Protein AF-A0A3D0LS75-F1 (afdb_monomer)

Structure (mmCIF, N/CA/C/O backbone):
data_AF-A0A3D0LS75-F1
#
_entry.id   AF-A0A3D0LS75-F1
#
loop_
_atom_site.group_PDB
_atom_site.id
_atom_site.type_symbol
_atom_site.label_atom_id
_atom_site.label_alt_id
_atom_site.label_comp_id
_atom_site.label_asym_id
_atom_site.label_entity_id
_atom_site.label_seq_id
_atom_site.pdbx_PDB_ins_code
_atom_site.Cartn_x
_atom_site.Cartn_y
_atom_site.Cartn_z
_atom_site.occupancy
_atom_site.B_iso_or_equiv
_atom_site.auth_seq_id
_atom_site.auth_comp_id
_atom_site.auth_asym_id
_atom_site.auth_atom_id
_atom_site.pdbx_PDB_model_num
ATOM 1 N N . MET A 1 1 ? 15.540 2.741 -37.634 1.00 63.94 1 MET A N 1
ATOM 2 C CA . MET A 1 1 ? 16.700 2.261 -38.426 1.00 63.94 1 MET A CA 1
ATOM 3 C C . MET A 1 1 ? 16.322 1.818 -39.845 1.00 63.94 1 MET A C 1
ATOM 5 O O . MET A 1 1 ? 16.823 2.388 -40.800 1.00 63.94 1 MET A O 1
ATOM 9 N N . PHE A 1 2 ? 15.417 0.847 -40.016 1.00 65.12 2 PHE A N 1
ATOM 10 C CA . PHE A 1 2 ? 15.053 0.291 -41.333 1.00 65.12 2 PHE A CA 1
ATOM 11 C C . PHE A 1 2 ? 14.491 1.309 -42.347 1.00 65.12 2 PHE A C 1
ATOM 13 O O . PHE A 1 2 ? 14.979 1.388 -43.471 1.00 65.12 2 PHE A O 1
ATOM 20 N N . GLN A 1 3 ? 13.500 2.117 -41.943 1.00 67.56 3 GLN A N 1
ATOM 21 C CA . GLN A 1 3 ? 12.864 3.117 -42.822 1.00 67.56 3 GLN A CA 1
ATOM 22 C C . GLN A 1 3 ? 13.857 4.159 -43.342 1.00 67.56 3 GLN A C 1
ATOM 24 O O . GLN A 1 3 ? 13.778 4.600 -44.483 1.00 67.56 3 GLN A O 1
ATOM 29 N N . VAL A 1 4 ? 14.827 4.484 -42.496 1.00 68.31 4 VAL A N 1
ATOM 30 C CA . VAL A 1 4 ? 15.857 5.486 -42.730 1.00 68.31 4 VAL A CA 1
ATOM 31 C C . VAL A 1 4 ? 16.881 4.973 -43.751 1.00 68.31 4 VAL A C 1
ATOM 33 O O . VAL A 1 4 ? 17.100 5.595 -44.787 1.00 68.31 4 VAL A O 1
ATOM 36 N N . MET A 1 5 ? 17.407 3.761 -43.549 1.00 72.06 5 MET A N 1
ATOM 37 C CA . MET A 1 5 ? 18.385 3.135 -44.454 1.00 72.06 5 MET A CA 1
ATOM 38 C C . MET A 1 5 ? 17.847 2.877 -45.870 1.00 72.06 5 MET A C 1
ATOM 40 O O . MET A 1 5 ? 18.611 2.905 -46.833 1.00 72.06 5 MET A O 1
ATOM 44 N N . ARG A 1 6 ? 16.531 2.664 -46.026 1.00 70.62 6 ARG A N 1
ATOM 45 C CA . ARG A 1 6 ? 15.887 2.457 -47.337 1.00 70.62 6 ARG A CA 1
ATOM 46 C C . ARG A 1 6 ? 16.051 3.656 -48.282 1.00 70.62 6 ARG A C 1
ATOM 48 O O . ARG A 1 6 ? 15.971 3.475 -49.492 1.00 70.62 6 ARG A O 1
ATOM 55 N N . THR A 1 7 ? 16.297 4.847 -47.740 1.00 76.50 7 THR A N 1
ATOM 56 C CA . THR A 1 7 ? 16.459 6.088 -48.515 1.00 76.50 7 THR A CA 1
ATOM 57 C C . THR A 1 7 ? 17.904 6.371 -48.951 1.00 76.50 7 THR A C 1
ATOM 59 O O . THR A 1 7 ? 18.148 7.386 -49.590 1.00 76.50 7 THR A O 1
ATOM 62 N N . GLY A 1 8 ? 18.858 5.469 -48.669 1.00 71.12 8 GLY A N 1
ATOM 63 C CA . GLY A 1 8 ? 20.230 5.563 -49.194 1.00 71.12 8 GLY A CA 1
ATOM 64 C C . GLY A 1 8 ? 21.167 6.474 -48.397 1.00 71.12 8 GLY A C 1
ATOM 65 O O . GLY A 1 8 ? 22.024 7.131 -48.977 1.00 71.12 8 GLY A O 1
ATOM 66 N N . TRP A 1 9 ? 21.002 6.529 -47.075 1.00 77.56 9 TRP A N 1
ATOM 67 C CA . TRP A 1 9 ? 21.759 7.434 -46.208 1.00 77.56 9 TRP A CA 1
ATOM 68 C C . TRP A 1 9 ? 23.274 7.224 -46.254 1.00 77.56 9 TRP A C 1
ATOM 70 O O . TRP A 1 9 ? 23.771 6.095 -46.292 1.00 77.56 9 TRP A O 1
ATOM 80 N N . SER A 1 10 ? 24.006 8.335 -46.173 1.00 81.06 10 SER A N 1
ATOM 81 C CA . SER A 1 10 ? 25.455 8.339 -46.005 1.00 81.06 10 SER A CA 1
ATOM 82 C C . SER A 1 10 ? 25.847 7.963 -44.574 1.00 81.06 10 SER A C 1
ATOM 84 O O . SER A 1 10 ? 25.056 8.049 -43.630 1.00 81.06 10 SER A O 1
ATOM 86 N N . ARG A 1 11 ? 27.113 7.577 -44.390 1.00 80.44 11 ARG A N 1
ATOM 87 C CA . ARG A 1 11 ? 27.674 7.240 -43.074 1.00 80.44 11 ARG A CA 1
ATOM 88 C C . ARG A 1 11 ? 27.445 8.348 -42.039 1.00 80.44 11 ARG A C 1
ATOM 90 O O . ARG A 1 11 ? 27.006 8.047 -40.933 1.00 80.44 11 ARG A O 1
ATOM 97 N N . ALA A 1 12 ? 27.684 9.603 -42.419 1.00 83.00 12 ALA A N 1
ATOM 98 C CA . ALA A 1 12 ? 27.537 10.752 -41.529 1.00 83.00 12 ALA A CA 1
ATOM 99 C C . ALA A 1 12 ? 26.089 10.933 -41.040 1.00 83.00 12 ALA A C 1
ATOM 101 O O . ALA A 1 12 ? 25.867 11.241 -39.874 1.00 83.00 12 ALA A O 1
ATOM 102 N N . GLN A 1 13 ? 25.098 10.676 -41.903 1.00 83.50 13 GLN A N 1
ATOM 103 C CA . GLN A 1 13 ? 23.681 10.767 -41.532 1.00 83.50 13 GLN A CA 1
ATOM 104 C C . GLN A 1 13 ? 23.272 9.663 -40.546 1.00 83.50 13 GLN A C 1
ATOM 106 O O . GLN A 1 13 ? 22.458 9.879 -39.652 1.00 83.50 13 GLN A O 1
ATOM 111 N N . VAL A 1 14 ? 23.839 8.463 -40.688 1.00 81.62 14 VAL A N 1
ATOM 112 C CA . VAL A 1 14 ? 23.582 7.361 -39.750 1.00 81.62 14 VAL A CA 1
ATOM 113 C C . VAL A 1 14 ? 24.217 7.650 -38.393 1.00 81.62 14 VAL A C 1
ATOM 115 O O . VAL A 1 14 ? 23.581 7.431 -37.366 1.00 81.62 14 VAL A O 1
ATOM 118 N N . GLU A 1 15 ? 25.453 8.150 -38.377 1.00 83.06 15 GLU A N 1
ATOM 119 C CA . GLU A 1 15 ? 26.157 8.501 -37.140 1.00 83.06 15 GLU A CA 1
ATOM 120 C C . GLU A 1 15 ? 25.435 9.624 -36.380 1.00 83.06 15 GLU A C 1
ATOM 122 O O . GLU A 1 15 ? 25.208 9.482 -35.177 1.00 83.06 15 GLU A O 1
ATOM 127 N N . SER A 1 16 ? 24.971 10.672 -37.072 1.00 85.38 16 SER A N 1
ATOM 128 C CA . SER A 1 16 ? 24.208 11.758 -36.441 1.00 85.38 16 SER A CA 1
ATOM 129 C C . SER A 1 16 ? 22.866 11.287 -35.876 1.00 85.38 16 SER A C 1
ATOM 131 O O . SER A 1 16 ? 22.480 11.695 -34.784 1.00 85.38 16 SER A O 1
ATOM 133 N N . PHE A 1 17 ? 22.172 10.371 -36.555 1.00 85.06 17 PHE A N 1
ATOM 134 C CA . PHE A 1 17 ? 20.925 9.792 -36.051 1.00 85.06 17 PHE A CA 1
ATOM 135 C C . PHE A 1 17 ? 21.130 8.933 -34.802 1.00 85.06 17 PHE A C 1
ATOM 137 O O . PHE A 1 17 ? 20.337 9.012 -33.867 1.00 85.06 17 PHE A O 1
ATOM 144 N N . ILE A 1 18 ? 22.201 8.134 -34.758 1.00 83.00 18 ILE A N 1
ATOM 145 C CA . ILE A 1 18 ? 22.537 7.349 -33.563 1.00 83.00 18 ILE A CA 1
ATOM 146 C C . ILE A 1 18 ? 22.852 8.283 -32.391 1.00 83.00 18 ILE A C 1
ATOM 148 O O . ILE A 1 18 ? 22.377 8.041 -31.285 1.00 83.00 18 ILE A O 1
ATOM 152 N N . GLN A 1 19 ? 23.610 9.357 -32.628 1.00 84.69 19 GLN A N 1
ATOM 153 C CA . GLN A 1 19 ? 23.899 10.361 -31.601 1.00 84.69 19 GLN A CA 1
ATOM 154 C C . GLN A 1 19 ? 22.631 11.077 -31.121 1.00 84.69 19 GLN A C 1
ATOM 156 O O . GLN A 1 19 ? 22.447 11.225 -29.918 1.00 84.69 19 GLN A O 1
ATOM 161 N N . ALA A 1 20 ? 21.731 11.452 -32.033 1.00 86.56 20 ALA A N 1
ATOM 162 C CA . ALA A 1 20 ? 20.465 12.093 -31.688 1.00 86.56 20 ALA A CA 1
ATOM 163 C C . ALA A 1 20 ? 19.560 11.184 -30.842 1.00 86.56 20 ALA A C 1
ATOM 165 O O . ALA A 1 20 ? 18.954 11.654 -29.884 1.00 86.56 20 ALA A O 1
ATOM 166 N N . ILE A 1 21 ? 19.497 9.883 -31.155 1.00 84.12 21 ILE A N 1
ATOM 167 C CA . ILE A 1 21 ? 18.763 8.916 -30.327 1.00 84.12 21 ILE A CA 1
ATOM 168 C C . ILE A 1 21 ? 19.379 8.829 -28.935 1.00 84.12 21 ILE A C 1
ATOM 170 O O . ILE A 1 21 ? 18.640 8.936 -27.965 1.00 84.12 21 ILE A O 1
ATOM 174 N N . LYS A 1 22 ? 20.706 8.668 -28.840 1.00 82.81 22 LYS A N 1
ATOM 175 C CA . LYS A 1 22 ? 21.403 8.574 -27.550 1.00 82.81 22 LYS A CA 1
ATOM 176 C C . LYS A 1 22 ? 21.128 9.798 -26.677 1.00 82.81 22 LYS A C 1
ATOM 178 O O . LYS A 1 22 ? 20.648 9.642 -25.561 1.00 82.81 22 LYS A O 1
ATOM 183 N N . ALA A 1 23 ? 21.299 10.995 -27.238 1.00 85.06 23 ALA A N 1
ATOM 184 C CA . ALA A 1 23 ? 21.027 12.250 -26.543 1.00 85.06 23 ALA A CA 1
ATOM 185 C C . ALA A 1 23 ? 19.558 12.385 -26.102 1.00 85.06 23 ALA A C 1
ATOM 187 O O . ALA A 1 23 ? 19.280 12.891 -25.019 1.00 85.06 23 ALA A O 1
ATOM 188 N N . ALA A 1 24 ? 18.604 11.915 -26.913 1.00 83.50 24 ALA A N 1
ATOM 189 C CA . ALA A 1 24 ? 17.188 11.940 -26.548 1.00 83.50 24 ALA A CA 1
ATOM 190 C C . ALA A 1 24 ? 16.851 10.969 -25.402 1.00 83.50 24 ALA A C 1
ATOM 192 O O . ALA A 1 24 ? 15.939 11.239 -24.621 1.00 83.50 24 ALA A O 1
ATOM 193 N N . THR A 1 25 ? 17.571 9.849 -25.288 1.00 79.62 25 THR A N 1
ATOM 194 C CA . THR A 1 25 ? 17.331 8.832 -24.253 1.00 79.62 25 THR A CA 1
ATOM 195 C C . THR A 1 25 ? 18.114 9.051 -22.955 1.00 79.62 25 THR A C 1
ATOM 197 O O . THR A 1 25 ? 17.686 8.536 -21.920 1.00 79.62 25 THR A O 1
ATOM 200 N N . ASP A 1 26 ? 19.161 9.884 -22.955 1.00 75.25 26 ASP A N 1
ATOM 201 C CA . ASP A 1 26 ? 20.022 10.150 -21.785 1.00 75.25 26 ASP A CA 1
ATOM 202 C C . ASP A 1 26 ? 19.245 10.575 -20.521 1.00 75.25 26 ASP A C 1
ATOM 204 O O . ASP A 1 26 ? 19.617 10.221 -19.402 1.00 75.25 26 ASP A O 1
ATOM 208 N N . HIS A 1 27 ? 18.125 11.291 -20.667 1.00 68.31 27 HIS A N 1
ATOM 209 C CA . HIS A 1 27 ? 17.306 11.749 -19.533 1.00 68.31 27 HIS A CA 1
ATOM 210 C C . HIS A 1 27 ? 16.247 10.741 -19.059 1.00 68.31 27 HIS A C 1
ATOM 212 O O . HIS A 1 27 ? 15.652 10.930 -17.998 1.00 68.31 27 HIS A O 1
ATOM 218 N N . SER A 1 28 ? 15.998 9.683 -19.833 1.00 68.62 28 SER A N 1
ATOM 219 C CA . SER A 1 28 ? 14.932 8.703 -19.575 1.00 68.62 28 SER A CA 1
ATOM 220 C C . SER A 1 28 ? 15.390 7.468 -18.791 1.00 68.62 28 SER A C 1
ATOM 222 O O . SER A 1 28 ? 14.553 6.690 -18.345 1.00 68.62 28 SER A O 1
ATOM 224 N N . GLY A 1 29 ? 16.702 7.308 -18.571 1.00 71.06 29 GLY A N 1
ATOM 225 C CA . GLY A 1 29 ? 17.273 6.112 -17.936 1.00 71.06 29 GLY A CA 1
ATOM 226 C C . GLY A 1 29 ? 17.409 4.910 -18.881 1.00 71.06 29 GLY A C 1
ATOM 227 O O . GLY A 1 29 ? 17.761 3.818 -18.427 1.00 71.06 29 GLY A O 1
ATOM 228 N N . ASP A 1 30 ? 17.163 5.128 -20.175 1.00 81.88 30 ASP A N 1
ATOM 229 C CA . ASP A 1 30 ? 17.333 4.153 -21.246 1.00 81.88 30 ASP A CA 1
ATOM 230 C C . ASP A 1 30 ? 18.668 4.404 -21.973 1.00 81.88 30 ASP A C 1
ATOM 232 O O . ASP A 1 30 ? 18.920 5.492 -22.480 1.00 81.88 30 ASP A O 1
ATOM 236 N N . ASP A 1 31 ? 19.529 3.390 -22.052 1.00 85.81 31 ASP A N 1
ATOM 237 C CA . ASP A 1 31 ? 20.773 3.403 -22.829 1.00 85.81 31 ASP A CA 1
ATOM 238 C C . ASP A 1 31 ? 20.607 2.504 -24.061 1.00 85.81 31 ASP A C 1
ATOM 240 O O . ASP A 1 31 ? 20.424 1.286 -23.949 1.00 85.81 31 ASP A O 1
ATOM 244 N N . ILE A 1 32 ? 20.648 3.115 -25.248 1.00 87.69 32 ILE A N 1
ATOM 245 C CA . ILE A 1 32 ? 20.531 2.417 -26.530 1.00 87.69 32 ILE A CA 1
ATOM 246 C C . ILE A 1 32 ? 21.908 2.309 -27.180 1.00 87.69 32 ILE A C 1
ATOM 248 O O . ILE A 1 32 ? 22.495 3.298 -27.625 1.00 87.69 32 ILE A O 1
ATOM 252 N N . ASN A 1 33 ? 22.392 1.081 -27.3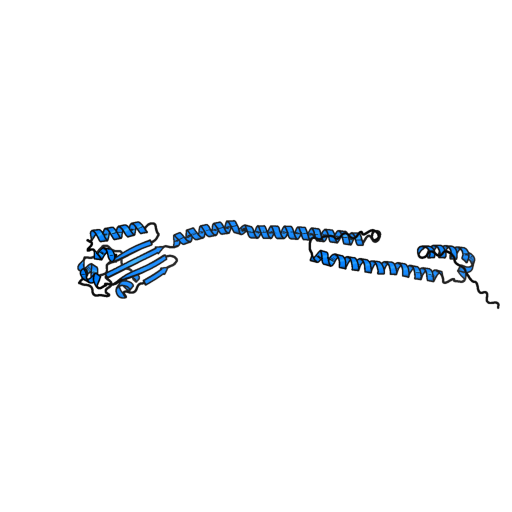48 1.00 88.56 33 ASN A N 1
ATOM 253 C CA . ASN A 1 33 ? 23.637 0.787 -28.047 1.00 88.56 33 ASN A CA 1
ATOM 254 C C . ASN A 1 33 ? 23.381 -0.064 -29.290 1.00 88.56 33 ASN A C 1
ATOM 256 O O . ASN A 1 33 ? 22.548 -0.962 -29.300 1.00 88.56 33 ASN A O 1
ATOM 260 N N . ILE A 1 34 ? 24.099 0.220 -30.374 1.00 88.69 34 ILE A N 1
ATOM 261 C CA . ILE A 1 34 ? 23.954 -0.503 -31.640 1.00 88.69 34 ILE A CA 1
ATOM 262 C C . ILE A 1 34 ? 25.311 -1.097 -32.001 1.00 88.69 34 ILE A C 1
ATOM 264 O O . ILE A 1 34 ? 26.278 -0.367 -32.205 1.00 88.69 34 ILE A O 1
ATOM 268 N N . TYR A 1 35 ? 25.363 -2.420 -32.101 1.00 90.69 35 TYR A N 1
ATOM 269 C CA . TYR A 1 35 ? 26.546 -3.180 -32.481 1.00 90.69 35 TYR A CA 1
ATOM 270 C C . TYR A 1 35 ? 26.477 -3.513 -33.968 1.00 90.69 35 TYR A C 1
ATOM 272 O O . TYR A 1 35 ? 25.484 -4.074 -34.448 1.00 90.69 35 TYR A O 1
ATOM 280 N N . ARG A 1 36 ? 27.534 -3.182 -34.712 1.00 90.19 36 ARG A N 1
ATOM 281 C CA . ARG A 1 36 ? 27.667 -3.538 -36.125 1.00 90.19 36 ARG A CA 1
ATOM 282 C C . ARG A 1 36 ? 28.139 -4.984 -36.238 1.00 90.19 36 ARG A C 1
ATOM 284 O O . ARG A 1 36 ? 29.144 -5.353 -35.641 1.00 90.19 36 ARG A O 1
ATOM 291 N N . GLY A 1 37 ? 27.433 -5.782 -37.037 1.00 90.00 37 GLY A N 1
ATOM 292 C CA . GLY A 1 37 ? 27.826 -7.158 -37.327 1.00 90.00 37 GLY A CA 1
ATOM 293 C C . GLY A 1 37 ? 29.002 -7.241 -38.300 1.00 90.00 37 GLY A C 1
ATOM 294 O O . GLY A 1 37 ? 29.225 -6.343 -39.119 1.00 90.00 37 GLY A O 1
ATOM 295 N N . GLN A 1 38 ? 29.722 -8.362 -38.258 1.00 88.69 38 GLN A N 1
ATOM 296 C CA . GLN A 1 38 ? 30.902 -8.597 -39.100 1.00 88.69 38 GLN A CA 1
ATOM 297 C C . GLN A 1 38 ? 30.592 -8.509 -40.602 1.00 88.69 38 GLN A C 1
ATOM 299 O O . GLN A 1 38 ? 31.377 -7.943 -41.356 1.00 88.69 38 GLN A O 1
ATOM 304 N N . VAL A 1 39 ? 29.411 -8.971 -41.033 1.00 89.06 39 VAL A N 1
ATOM 305 C CA . VAL A 1 39 ? 28.964 -8.888 -42.436 1.00 89.06 39 VAL A CA 1
ATOM 306 C C . VAL A 1 39 ? 28.896 -7.434 -42.916 1.00 89.06 39 VAL A C 1
ATOM 308 O O . VAL A 1 39 ? 29.282 -7.116 -44.037 1.00 89.06 39 VAL A O 1
ATOM 311 N N . VAL A 1 40 ? 28.448 -6.512 -42.062 1.00 87.94 40 VAL A N 1
ATOM 312 C CA . VAL A 1 40 ? 28.404 -5.083 -42.400 1.00 87.94 40 VAL A CA 1
ATOM 313 C C . VAL A 1 40 ? 29.803 -4.472 -42.342 1.00 87.94 40 VAL A C 1
ATOM 315 O O . VAL A 1 40 ? 30.164 -3.696 -43.229 1.00 87.94 40 VAL A O 1
ATOM 318 N N . ALA A 1 41 ? 30.605 -4.846 -41.342 1.00 88.94 41 ALA A N 1
ATOM 319 C CA . ALA A 1 41 ? 31.973 -4.356 -41.186 1.00 88.94 41 ALA A CA 1
ATOM 320 C C . ALA A 1 41 ? 32.885 -4.751 -42.361 1.00 88.94 41 ALA A C 1
ATOM 322 O O . ALA A 1 41 ? 33.680 -3.932 -42.810 1.00 88.94 41 ALA A O 1
ATOM 323 N N . ALA A 1 42 ? 32.713 -5.952 -42.921 1.00 87.88 42 ALA A N 1
ATOM 324 C CA . ALA A 1 42 ? 33.483 -6.431 -44.069 1.00 87.88 42 ALA A CA 1
ATOM 325 C C . ALA A 1 42 ? 33.295 -5.575 -45.334 1.00 87.88 42 ALA A C 1
ATOM 327 O O . ALA A 1 42 ? 34.189 -5.508 -46.170 1.00 87.88 42 ALA A O 1
ATOM 328 N N . ARG A 1 43 ? 32.141 -4.909 -45.483 1.00 86.00 43 ARG A N 1
ATOM 329 C CA . ARG A 1 43 ? 31.825 -4.088 -46.662 1.00 86.00 43 ARG A CA 1
ATOM 330 C C . ARG A 1 43 ? 31.988 -2.589 -46.435 1.00 86.00 43 ARG A C 1
ATOM 332 O O . ARG A 1 43 ? 32.368 -1.877 -47.356 1.00 86.00 43 ARG A O 1
ATOM 339 N N . PHE A 1 44 ? 31.655 -2.105 -45.241 1.00 84.69 44 PHE A N 1
ATOM 340 C CA . PHE A 1 44 ? 31.598 -0.671 -44.928 1.00 84.69 44 PHE A CA 1
ATOM 341 C C . PHE A 1 44 ? 32.622 -0.239 -43.869 1.00 84.69 44 PHE A C 1
ATOM 343 O O . PHE A 1 44 ? 32.556 0.886 -43.369 1.00 84.69 44 PHE A O 1
ATOM 350 N N . GLY A 1 45 ? 33.548 -1.130 -43.510 1.00 84.69 45 GLY A N 1
ATOM 351 C CA . GLY A 1 45 ? 34.571 -0.907 -42.495 1.00 84.69 45 GLY A CA 1
ATOM 352 C C . GLY A 1 45 ? 34.065 -1.089 -41.062 1.00 84.69 45 GLY A C 1
ATOM 353 O O . GLY A 1 45 ? 32.862 -1.034 -40.769 1.00 84.69 45 GLY A O 1
ATOM 354 N N . ALA A 1 46 ? 35.010 -1.301 -40.149 1.00 83.62 46 ALA A N 1
ATOM 355 C CA . ALA A 1 46 ? 34.744 -1.301 -38.717 1.00 83.62 46 ALA A CA 1
ATOM 356 C C . ALA A 1 46 ? 34.455 0.124 -38.216 1.00 83.62 46 ALA A C 1
ATOM 358 O O . ALA A 1 46 ? 34.949 1.109 -38.768 1.00 83.62 46 ALA A O 1
ATOM 359 N N . ILE A 1 47 ? 33.647 0.226 -37.162 1.00 81.75 47 ILE A N 1
ATOM 360 C CA . ILE A 1 47 ? 33.425 1.472 -36.423 1.00 81.75 47 ILE A CA 1
ATOM 361 C C . ILE A 1 47 ? 33.891 1.295 -34.982 1.00 81.75 47 ILE A C 1
ATOM 363 O O . ILE A 1 47 ? 33.819 0.176 -34.467 1.00 81.75 47 ILE A O 1
ATOM 367 N N . PRO A 1 48 ? 34.319 2.379 -34.314 1.00 79.44 48 PRO A N 1
ATOM 368 C CA . PRO A 1 48 ? 34.465 2.372 -32.868 1.00 79.44 48 PRO A CA 1
ATOM 369 C C . PRO A 1 48 ? 33.118 1.997 -32.239 1.00 79.44 48 PRO A C 1
ATOM 371 O O . PRO A 1 48 ? 32.136 2.730 -32.360 1.00 79.44 48 PRO A O 1
ATOM 374 N N . GLN A 1 49 ? 33.057 0.827 -31.611 1.00 82.94 49 GLN A N 1
ATOM 375 C CA . GLN A 1 49 ? 31.882 0.339 -30.896 1.00 82.94 49 GLN A CA 1
ATOM 376 C C . GLN A 1 49 ? 32.309 -0.260 -29.560 1.00 82.94 49 GLN A C 1
ATOM 378 O O . GLN A 1 49 ? 33.461 -0.661 -29.385 1.00 82.94 49 GLN A O 1
ATOM 383 N N . ARG A 1 50 ? 31.379 -0.303 -28.604 1.00 82.56 50 ARG A N 1
ATOM 384 C CA . ARG A 1 50 ? 31.622 -0.905 -27.291 1.00 82.56 50 ARG A CA 1
ATOM 385 C C . ARG A 1 50 ? 32.003 -2.378 -27.457 1.00 82.56 50 ARG A C 1
ATOM 387 O O . ARG A 1 50 ? 31.516 -3.048 -28.368 1.00 82.56 50 ARG A O 1
ATOM 394 N N . ALA A 1 51 ? 32.868 -2.877 -26.577 1.00 85.38 51 ALA A N 1
ATOM 395 C CA . ALA A 1 51 ? 33.272 -4.276 -26.599 1.00 85.38 51 ALA A CA 1
ATOM 396 C C . ALA A 1 51 ? 32.048 -5.194 -26.451 1.00 85.38 51 ALA A C 1
ATOM 398 O O . ALA A 1 51 ? 31.232 -5.019 -25.545 1.00 85.38 51 ALA A O 1
ATOM 399 N N . GLU A 1 52 ? 31.933 -6.171 -27.349 1.00 87.56 52 GLU A N 1
ATOM 400 C CA . GLU A 1 52 ? 30.846 -7.143 -27.322 1.00 87.56 52 GLU A CA 1
ATOM 401 C C . GLU A 1 52 ? 31.006 -8.074 -26.121 1.00 87.56 52 GLU A C 1
ATOM 403 O O . GLU A 1 52 ? 32.049 -8.708 -25.927 1.00 87.56 52 GLU A O 1
ATOM 408 N N . ASP A 1 53 ? 29.952 -8.205 -25.326 1.00 90.75 53 ASP A N 1
ATOM 409 C CA . ASP A 1 53 ? 29.914 -9.168 -24.237 1.00 90.75 53 ASP A CA 1
ATOM 410 C C . ASP A 1 53 ? 29.347 -10.525 -24.692 1.00 90.75 53 ASP A C 1
ATOM 412 O O . ASP A 1 53 ? 28.987 -10.745 -25.853 1.00 90.75 53 ASP A O 1
ATOM 416 N N . ALA A 1 54 ? 29.281 -11.487 -23.769 1.00 91.06 54 ALA A N 1
ATOM 417 C CA . ALA A 1 54 ? 28.796 -12.829 -24.084 1.00 91.06 54 ALA A CA 1
ATOM 418 C C . ALA A 1 54 ? 27.328 -12.850 -24.557 1.00 91.06 54 ALA A C 1
ATOM 420 O O . ALA A 1 54 ? 26.952 -13.735 -25.330 1.00 91.06 54 ALA A O 1
ATOM 421 N N . ALA A 1 55 ? 26.506 -11.895 -24.113 1.00 90.44 55 ALA A N 1
ATOM 422 C CA . ALA A 1 55 ? 25.098 -11.805 -24.478 1.00 90.44 55 ALA A CA 1
ATOM 423 C C . ALA A 1 55 ? 24.935 -11.284 -25.913 1.00 90.44 55 ALA A C 1
ATOM 425 O O . ALA A 1 55 ? 24.232 -11.907 -26.708 1.00 90.44 55 ALA A O 1
ATOM 426 N N . VAL A 1 56 ? 25.662 -10.224 -26.278 1.00 91.75 56 VAL A N 1
ATOM 427 C CA . VAL A 1 56 ? 25.698 -9.678 -27.645 1.00 91.75 56 VAL A CA 1
ATOM 428 C C . VAL A 1 56 ? 26.217 -10.726 -28.633 1.00 91.75 56 VAL A C 1
ATOM 430 O O . VAL A 1 56 ? 25.555 -11.011 -29.633 1.00 91.75 56 VAL A O 1
ATOM 433 N N . ARG A 1 57 ? 27.331 -11.403 -28.313 1.00 92.50 57 ARG A N 1
ATOM 434 C CA . ARG A 1 57 ? 27.873 -12.493 -29.149 1.00 92.50 57 ARG A CA 1
ATOM 435 C C . ARG A 1 57 ? 26.878 -13.638 -29.346 1.00 92.50 57 ARG A C 1
ATOM 437 O O . ARG A 1 57 ? 26.778 -14.204 -30.435 1.00 92.50 57 ARG A O 1
ATOM 444 N N . ARG A 1 58 ? 26.118 -13.989 -28.302 1.00 91.75 58 ARG A N 1
ATOM 445 C CA . ARG A 1 58 ? 25.075 -15.022 -28.389 1.00 91.75 58 ARG A CA 1
ATOM 446 C C . ARG A 1 58 ? 23.971 -14.608 -29.358 1.00 91.75 58 ARG A C 1
ATOM 448 O O . ARG A 1 58 ? 23.536 -15.445 -30.146 1.00 91.75 58 ARG A O 1
ATOM 455 N N . VAL A 1 59 ? 23.537 -13.351 -29.325 1.00 93.12 59 VAL A N 1
ATOM 456 C CA . VAL A 1 59 ? 22.497 -12.835 -30.228 1.00 93.12 59 VAL A CA 1
ATOM 457 C C . VAL A 1 59 ? 22.992 -12.782 -31.674 1.00 93.12 59 VAL A C 1
ATOM 459 O O . VAL A 1 59 ? 22.263 -13.211 -32.565 1.00 93.12 59 VAL A O 1
ATOM 462 N N . PHE A 1 60 ? 24.244 -12.380 -31.916 1.00 91.88 60 PHE A N 1
ATOM 463 C CA . PHE A 1 60 ? 24.848 -12.457 -33.252 1.00 91.88 60 PHE A CA 1
ATOM 464 C C . PHE A 1 60 ? 24.884 -13.883 -33.812 1.00 91.88 60 PHE A C 1
ATOM 466 O O . PHE A 1 60 ? 24.581 -14.083 -34.984 1.00 91.88 60 PHE A O 1
ATOM 473 N N . ARG A 1 61 ? 25.212 -14.879 -32.979 1.00 90.25 61 ARG A N 1
ATOM 474 C CA . ARG A 1 61 ? 25.302 -16.286 -33.403 1.00 90.25 61 ARG A CA 1
ATOM 475 C C . ARG A 1 61 ? 23.941 -16.955 -33.591 1.00 90.25 61 ARG A C 1
ATOM 477 O O . ARG A 1 61 ? 23.768 -17.743 -34.509 1.00 90.25 61 ARG A O 1
ATOM 484 N N . THR A 1 62 ? 23.004 -16.708 -32.680 1.00 90.81 62 THR A N 1
ATOM 485 C CA . THR A 1 62 ? 21.697 -17.391 -32.672 1.00 90.81 62 THR A CA 1
ATOM 486 C C . THR A 1 62 ? 20.655 -16.682 -33.529 1.00 90.81 62 THR A C 1
ATOM 488 O O . THR A 1 62 ? 19.677 -17.297 -33.943 1.00 90.81 62 THR A O 1
ATOM 491 N N . GLY A 1 63 ? 20.809 -15.372 -33.747 1.00 88.38 63 GLY A N 1
ATOM 492 C CA . GLY A 1 63 ? 19.762 -14.536 -34.325 1.00 88.38 63 GLY A CA 1
ATOM 493 C C . GLY A 1 63 ? 18.482 -14.493 -33.479 1.00 88.38 63 GLY A C 1
ATOM 494 O O . GLY A 1 63 ? 17.440 -14.078 -33.982 1.00 88.38 63 GLY A O 1
ATOM 495 N N . GLY A 1 64 ? 18.510 -14.938 -32.221 1.00 91.31 64 GLY A N 1
ATOM 496 C CA . GLY A 1 64 ? 17.377 -14.855 -31.299 1.00 91.31 64 GLY A CA 1
ATOM 497 C C . GLY A 1 64 ? 17.419 -13.561 -30.493 1.00 91.31 64 GLY A C 1
ATOM 498 O O . GLY A 1 64 ? 18.494 -13.140 -30.073 1.00 91.31 64 GLY A O 1
ATOM 499 N N . ALA A 1 65 ? 16.265 -12.930 -30.265 1.00 92.38 65 ALA A N 1
ATOM 500 C CA . ALA A 1 65 ? 16.184 -11.837 -29.300 1.00 92.38 65 ALA A CA 1
ATOM 501 C C . ALA A 1 65 ? 16.454 -12.375 -27.887 1.00 92.38 65 ALA A C 1
ATOM 503 O O . ALA A 1 65 ? 15.994 -13.462 -27.537 1.00 92.38 65 ALA A O 1
ATOM 504 N N . LEU A 1 66 ? 17.201 -11.620 -27.083 1.00 92.75 66 LEU A N 1
ATOM 505 C CA . LEU A 1 66 ? 17.535 -11.993 -25.711 1.00 92.75 66 LEU A CA 1
ATOM 506 C C . LEU A 1 66 ? 17.073 -10.894 -24.758 1.00 92.75 66 LEU A C 1
ATOM 508 O O . LEU A 1 66 ? 17.395 -9.723 -24.947 1.00 92.75 66 LEU A O 1
ATOM 512 N N . LYS A 1 67 ? 16.337 -11.286 -23.720 1.00 92.38 67 LYS A N 1
ATOM 513 C CA . LYS A 1 67 ? 15.962 -10.419 -22.604 1.00 92.38 67 LYS A CA 1
ATOM 514 C C . LYS A 1 67 ? 16.692 -10.901 -21.357 1.00 92.38 67 LYS A C 1
ATOM 516 O O . LYS A 1 67 ? 16.640 -12.086 -21.038 1.00 92.38 67 LYS A O 1
ATOM 521 N N . LEU A 1 68 ? 17.376 -9.993 -20.675 1.00 90.50 68 LEU A N 1
ATOM 522 C CA . LEU A 1 68 ? 18.037 -10.241 -19.400 1.00 90.50 68 LEU A CA 1
ATOM 523 C C . LEU A 1 68 ? 17.440 -9.293 -18.366 1.00 90.50 68 LEU A C 1
ATOM 525 O O . LEU A 1 68 ? 17.459 -8.081 -18.558 1.00 90.50 68 LEU A O 1
ATOM 529 N N . ASP A 1 69 ? 16.926 -9.855 -17.282 1.00 88.25 69 ASP A N 1
ATOM 530 C CA . ASP A 1 69 ? 16.431 -9.099 -16.135 1.00 88.25 69 ASP A CA 1
ATOM 531 C C . ASP A 1 69 ? 17.428 -9.264 -14.985 1.00 88.25 69 ASP A C 1
ATOM 533 O O . ASP A 1 69 ? 17.772 -10.391 -14.611 1.00 88.25 69 ASP A O 1
ATOM 537 N N . LYS A 1 70 ? 17.961 -8.152 -14.477 1.00 79.88 70 LYS A N 1
ATOM 538 C CA . LYS A 1 70 ? 18.866 -8.142 -13.327 1.00 79.88 70 LYS A CA 1
ATOM 539 C C . LYS A 1 70 ? 18.483 -7.022 -12.370 1.00 79.88 70 LYS A C 1
ATOM 541 O O . LYS A 1 70 ? 18.895 -5.881 -12.536 1.00 79.88 70 LYS A O 1
ATOM 546 N N . GLY A 1 71 ? 17.762 -7.377 -11.306 1.00 69.06 71 GLY A N 1
ATOM 547 C CA . GLY A 1 71 ? 17.669 -6.562 -10.088 1.00 69.06 71 GLY A CA 1
ATOM 548 C C . GLY A 1 71 ? 17.132 -5.144 -10.299 1.00 69.06 71 GLY A C 1
ATOM 549 O O . GLY A 1 71 ? 17.619 -4.208 -9.667 1.00 69.06 71 GLY A O 1
ATOM 550 N N . GLY A 1 72 ? 16.153 -4.980 -11.192 1.00 76.56 72 GLY A N 1
ATOM 551 C CA . GLY A 1 72 ? 15.570 -3.676 -11.511 1.00 76.56 72 GLY A CA 1
ATOM 552 C C . GLY A 1 72 ? 16.215 -2.964 -12.698 1.00 76.56 72 GLY A C 1
ATOM 553 O O . GLY A 1 72 ? 15.835 -1.831 -12.977 1.00 76.56 72 GLY A O 1
ATOM 554 N N . SER A 1 73 ? 17.140 -3.608 -13.417 1.00 84.00 73 SER A N 1
ATOM 555 C CA . SER A 1 73 ? 17.471 -3.218 -14.784 1.00 84.00 73 SER A CA 1
ATOM 556 C C . SER A 1 73 ? 17.080 -4.304 -15.779 1.00 84.00 73 SER A C 1
ATOM 558 O O . SER A 1 73 ? 17.259 -5.504 -15.544 1.00 84.00 73 SER A O 1
ATOM 560 N N . VAL A 1 74 ? 16.514 -3.869 -16.901 1.00 89.75 74 VAL A N 1
ATOM 561 C CA . VAL A 1 74 ? 16.068 -4.755 -17.971 1.00 89.75 74 VAL A CA 1
ATOM 562 C C . VAL A 1 74 ? 16.903 -4.466 -19.202 1.00 89.75 74 VAL A C 1
ATOM 564 O O . VAL A 1 74 ? 16.962 -3.342 -19.695 1.00 89.75 74 VAL A O 1
ATOM 567 N N . ARG A 1 75 ? 17.570 -5.499 -19.706 1.00 92.38 75 ARG A N 1
ATOM 568 C CA . ARG A 1 75 ? 18.413 -5.423 -20.893 1.00 92.38 75 ARG A CA 1
ATOM 569 C C . ARG A 1 75 ? 17.805 -6.249 -22.013 1.00 92.38 75 ARG A C 1
ATOM 571 O O . ARG A 1 75 ? 17.686 -7.470 -21.910 1.00 92.38 75 ARG A O 1
ATOM 578 N N . HIS A 1 76 ? 17.459 -5.580 -23.099 1.00 93.38 76 HIS A N 1
ATOM 579 C CA . HIS A 1 76 ? 16.908 -6.173 -24.304 1.00 93.38 76 HIS A CA 1
ATOM 580 C C . HIS A 1 76 ? 17.930 -6.126 -25.436 1.00 93.38 76 HIS A C 1
ATOM 582 O O . HIS A 1 76 ? 18.501 -5.082 -25.728 1.00 93.38 76 HIS A O 1
ATOM 588 N N . LEU A 1 77 ? 18.147 -7.262 -26.089 1.00 93.75 77 LEU A N 1
ATOM 589 C CA . LEU A 1 77 ? 19.048 -7.403 -27.225 1.00 93.75 77 LEU A CA 1
ATOM 590 C C . LEU A 1 77 ? 18.248 -7.908 -28.426 1.00 93.75 77 LEU A C 1
ATOM 592 O O . LEU A 1 77 ? 17.755 -9.039 -28.426 1.00 93.75 77 LEU A O 1
ATOM 596 N N . PHE A 1 78 ? 18.135 -7.073 -29.454 1.00 93.69 78 PHE A N 1
ATOM 597 C CA . PHE A 1 78 ? 17.377 -7.349 -30.667 1.00 93.69 78 PHE A CA 1
ATOM 598 C C . PHE A 1 78 ? 18.315 -7.555 -31.864 1.00 93.69 78 PHE A C 1
ATOM 600 O O . PHE A 1 78 ? 19.042 -6.630 -32.237 1.00 93.69 78 PHE A O 1
ATOM 607 N N . PRO A 1 79 ? 18.305 -8.736 -32.506 1.00 93.62 79 PRO A N 1
ATOM 608 C CA . PRO A 1 79 ? 19.073 -8.970 -33.720 1.00 93.62 79 PRO A CA 1
ATOM 609 C C . PRO A 1 79 ? 18.414 -8.287 -34.922 1.00 93.62 79 PRO A C 1
ATOM 611 O O . PRO A 1 79 ? 17.223 -8.456 -35.188 1.00 93.62 79 PRO A O 1
ATOM 614 N N . LEU A 1 80 ? 19.213 -7.573 -35.709 1.00 90.69 80 LEU A N 1
ATOM 615 C CA . LEU A 1 80 ? 18.814 -7.016 -36.997 1.00 90.69 80 LEU A CA 1
ATOM 616 C C . LEU A 1 80 ? 19.079 -8.043 -38.095 1.00 90.69 80 LEU A C 1
ATOM 618 O O . LEU A 1 80 ? 20.161 -8.078 -38.681 1.00 90.69 80 LEU A O 1
ATOM 622 N N . LYS A 1 81 ? 18.085 -8.891 -38.363 1.00 92.06 81 LYS A N 1
ATOM 623 C CA . LYS A 1 81 ? 18.151 -9.881 -39.444 1.00 92.06 81 LYS A CA 1
ATOM 624 C C . LYS A 1 81 ? 18.005 -9.218 -40.811 1.00 92.06 81 LYS A C 1
ATOM 626 O O . LYS A 1 81 ? 17.123 -8.383 -41.015 1.00 92.06 81 LYS A O 1
ATOM 631 N N . ALA A 1 82 ? 18.837 -9.633 -41.757 1.00 90.81 82 ALA A N 1
ATOM 632 C CA . ALA A 1 82 ? 18.786 -9.203 -43.140 1.00 90.81 82 ALA A CA 1
ATOM 633 C C . ALA A 1 82 ? 17.477 -9.666 -43.789 1.00 90.81 82 ALA A C 1
ATOM 635 O O . ALA A 1 82 ? 17.214 -10.862 -43.920 1.00 90.81 82 ALA A O 1
ATOM 636 N N . GLN A 1 83 ? 16.667 -8.704 -44.217 1.00 88.88 83 GLN A N 1
ATOM 637 C CA . GLN A 1 83 ? 15.497 -8.936 -45.062 1.00 88.88 83 GLN A CA 1
ATOM 638 C C . GLN A 1 83 ? 15.873 -8.745 -46.535 1.00 88.88 83 GLN A C 1
ATOM 640 O O . GLN A 1 83 ? 16.918 -8.172 -46.845 1.00 88.88 83 GLN A O 1
ATOM 645 N N . THR A 1 84 ? 15.003 -9.158 -47.458 1.00 88.12 84 THR A N 1
ATOM 646 C CA . THR A 1 84 ? 15.224 -9.026 -48.913 1.00 88.12 84 THR A CA 1
ATOM 647 C C . THR A 1 84 ? 15.589 -7.600 -49.333 1.00 88.12 84 THR A C 1
ATOM 649 O O . THR A 1 84 ? 16.479 -7.397 -50.155 1.00 88.12 84 THR A O 1
ATOM 652 N N . VAL A 1 85 ? 14.977 -6.588 -48.714 1.00 85.44 85 VAL A N 1
ATOM 653 C CA . VAL A 1 85 ? 15.283 -5.178 -48.999 1.00 85.44 85 VAL A CA 1
ATOM 654 C C . VAL A 1 85 ? 16.670 -4.743 -48.518 1.00 85.44 85 VAL A C 1
ATOM 656 O O . VAL A 1 85 ? 17.269 -3.859 -49.126 1.00 85.44 85 VAL A O 1
ATOM 659 N N . CYS A 1 86 ? 17.215 -5.370 -47.468 1.00 87.50 86 CYS A N 1
ATOM 660 C CA . CYS A 1 86 ? 18.550 -5.071 -46.946 1.00 87.50 86 CYS A CA 1
ATOM 661 C C . CYS A 1 86 ? 19.639 -5.481 -47.948 1.00 87.50 86 CYS A C 1
ATOM 663 O O . CYS A 1 86 ? 20.683 -4.833 -48.032 1.00 87.50 86 CYS A O 1
ATOM 665 N N . LEU A 1 87 ? 19.365 -6.513 -48.753 1.00 89.25 87 LEU A N 1
ATOM 666 C CA . LEU A 1 87 ? 20.293 -7.066 -49.743 1.00 89.25 87 LEU A CA 1
ATOM 667 C C . LEU A 1 87 ? 20.574 -6.104 -50.907 1.00 89.25 87 LEU A C 1
ATOM 669 O O . LEU A 1 87 ? 21.576 -6.264 -51.600 1.00 89.25 87 LEU A O 1
ATOM 673 N N . ARG A 1 88 ? 19.745 -5.063 -51.098 1.00 87.38 88 ARG A N 1
ATOM 674 C CA . ARG A 1 88 ? 19.973 -4.019 -52.115 1.00 87.38 88 ARG A CA 1
ATOM 675 C C . ARG A 1 88 ? 21.311 -3.302 -51.904 1.00 87.38 88 ARG A C 1
ATOM 677 O O . ARG A 1 88 ? 22.056 -3.097 -52.865 1.00 87.38 88 ARG A O 1
ATOM 684 N N . CYS A 1 89 ? 21.633 -2.989 -50.647 1.00 85.19 89 CYS A N 1
ATOM 685 C CA . CYS A 1 89 ? 22.873 -2.310 -50.259 1.00 85.19 89 CYS A CA 1
ATOM 686 C C . CYS A 1 89 ? 23.890 -3.273 -49.620 1.00 85.19 89 CYS A C 1
ATOM 688 O O . CYS A 1 89 ? 25.090 -3.147 -49.858 1.00 85.19 89 CYS A O 1
ATOM 690 N N . HIS A 1 90 ? 23.428 -4.283 -48.877 1.00 88.19 90 HIS A N 1
ATOM 691 C CA . HIS A 1 90 ? 24.263 -5.312 -48.246 1.00 88.19 90 HIS A CA 1
ATOM 692 C C . HIS A 1 90 ? 24.335 -6.581 -49.106 1.00 88.19 90 HIS A C 1
ATOM 694 O O . HIS A 1 90 ? 23.928 -7.655 -48.678 1.00 88.19 90 HIS A O 1
ATOM 700 N N . ARG A 1 91 ? 24.863 -6.477 -50.334 1.00 88.25 91 ARG A N 1
ATOM 701 C CA . ARG A 1 91 ? 24.926 -7.622 -51.276 1.00 88.25 91 ARG A CA 1
ATOM 702 C C . ARG A 1 91 ? 25.829 -8.776 -50.817 1.00 88.25 91 ARG A C 1
ATOM 704 O O . ARG A 1 91 ? 25.799 -9.838 -51.417 1.00 88.25 91 ARG A O 1
ATOM 711 N N . ASN A 1 92 ? 26.663 -8.552 -49.803 1.00 91.38 92 ASN A N 1
ATOM 712 C CA . ASN A 1 92 ? 27.525 -9.572 -49.202 1.00 91.38 92 ASN A CA 1
ATOM 713 C C . ASN A 1 92 ? 26.848 -10.308 -48.029 1.00 91.38 92 ASN A C 1
ATOM 715 O O . ASN A 1 92 ? 27.490 -11.137 -47.394 1.00 91.38 92 ASN A O 1
ATOM 719 N N . ALA A 1 93 ? 25.586 -9.985 -47.734 1.00 91.25 93 ALA A N 1
ATOM 720 C CA . ALA A 1 93 ? 24.750 -10.685 -46.770 1.00 91.25 93 ALA A CA 1
ATOM 721 C C . ALA A 1 93 ? 23.750 -11.601 -47.488 1.00 91.25 93 ALA A C 1
ATOM 723 O O . ALA A 1 93 ? 23.417 -11.392 -48.656 1.00 91.25 93 ALA A O 1
ATOM 724 N N . ARG A 1 94 ? 23.224 -12.587 -46.768 1.00 91.88 94 ARG A N 1
ATOM 725 C CA . ARG A 1 94 ? 22.100 -13.438 -47.170 1.00 91.88 94 ARG A CA 1
ATOM 726 C C . ARG A 1 94 ? 20.877 -13.121 -46.319 1.00 91.88 94 ARG A C 1
ATOM 728 O O . ARG A 1 94 ? 20.989 -12.580 -45.221 1.00 91.88 94 ARG A O 1
ATOM 735 N N . ALA A 1 95 ? 19.690 -13.445 -46.830 1.00 90.31 95 ALA A N 1
ATOM 736 C CA . ALA A 1 95 ? 18.469 -13.316 -46.043 1.00 90.31 95 ALA A CA 1
ATOM 737 C C . ALA A 1 95 ? 18.587 -14.162 -44.762 1.00 90.31 95 ALA A C 1
ATOM 739 O O . ALA A 1 95 ? 18.920 -15.342 -44.830 1.00 90.31 95 ALA A O 1
ATOM 740 N N . GLY A 1 96 ? 18.329 -13.547 -43.607 1.00 88.31 96 GLY A N 1
ATOM 741 C CA . GLY A 1 96 ? 18.495 -14.171 -42.291 1.00 88.31 96 GLY A CA 1
ATOM 742 C C . GLY A 1 96 ? 19.803 -13.842 -41.562 1.00 88.31 96 GLY A C 1
ATOM 743 O O . GLY A 1 96 ? 19.836 -13.995 -40.341 1.00 88.31 96 GLY A O 1
ATOM 744 N N . ASP A 1 97 ? 20.828 -13.317 -42.245 1.00 92.00 97 ASP A N 1
ATOM 745 C CA . ASP A 1 97 ? 22.089 -12.920 -41.602 1.00 92.00 97 ASP A CA 1
ATOM 746 C C . ASP A 1 97 ? 21.870 -11.800 -40.577 1.00 92.00 97 ASP A C 1
ATOM 748 O O . ASP A 1 97 ? 21.104 -10.863 -40.812 1.00 92.00 97 ASP A O 1
ATOM 752 N N . VAL A 1 98 ? 22.571 -11.847 -39.443 1.00 93.12 98 VAL A N 1
ATOM 753 C CA . VAL A 1 98 ? 22.489 -10.793 -38.422 1.00 93.12 98 VAL A CA 1
ATOM 754 C C . VAL A 1 98 ? 23.434 -9.647 -38.793 1.00 93.12 98 VAL A C 1
ATOM 756 O O . VAL A 1 98 ? 24.647 -9.723 -38.607 1.00 93.12 98 VAL A O 1
ATOM 759 N N . LEU A 1 99 ? 22.869 -8.560 -39.318 1.00 90.75 99 LEU A N 1
ATOM 760 C CA . LEU A 1 99 ? 23.607 -7.369 -39.758 1.00 90.75 99 LEU A CA 1
ATOM 761 C C . LEU A 1 99 ? 24.070 -6.490 -38.587 1.00 90.75 99 LEU A C 1
ATOM 763 O O . LEU A 1 99 ? 25.024 -5.721 -38.712 1.00 90.75 99 LEU A O 1
ATOM 767 N N . GLY A 1 100 ? 23.401 -6.598 -37.444 1.00 90.88 100 GLY A N 1
ATOM 768 C CA . GLY A 1 100 ? 23.704 -5.841 -36.236 1.00 90.88 100 GLY A CA 1
ATOM 769 C C . GLY A 1 100 ? 22.855 -6.298 -35.057 1.00 90.88 100 GLY A C 1
ATOM 770 O O . GLY A 1 100 ? 21.914 -7.073 -35.229 1.00 90.88 100 GLY A O 1
ATOM 771 N N . VAL A 1 101 ? 23.168 -5.801 -33.867 1.00 92.88 101 VAL A N 1
ATOM 772 C CA . VAL A 1 101 ? 22.380 -6.029 -32.648 1.00 92.88 101 VAL A CA 1
ATOM 773 C C . VAL A 1 101 ? 22.075 -4.684 -32.010 1.00 92.88 101 VAL A C 1
ATOM 775 O O . VAL A 1 101 ? 22.976 -3.871 -31.830 1.00 92.88 101 VAL A O 1
ATOM 778 N N . ILE A 1 102 ? 20.807 -4.445 -31.686 1.00 91.06 102 ILE A N 1
ATOM 779 C CA . ILE A 1 102 ? 20.379 -3.283 -30.907 1.00 91.06 102 ILE A CA 1
ATOM 780 C C . ILE A 1 102 ? 20.228 -3.731 -29.460 1.00 91.06 102 ILE A C 1
ATOM 782 O O . ILE A 1 102 ? 19.439 -4.621 -29.156 1.00 91.06 102 ILE A O 1
ATOM 786 N N . GLU A 1 103 ? 20.994 -3.115 -28.582 1.00 91.69 103 GLU A N 1
ATOM 787 C CA . GLU A 1 103 ? 20.890 -3.220 -27.141 1.00 91.69 103 GLU A CA 1
ATOM 788 C C . GLU A 1 103 ? 20.083 -2.039 -26.611 1.00 91.69 103 GLU A C 1
ATOM 790 O O . GLU A 1 103 ? 20.371 -0.892 -26.939 1.00 91.69 103 GLU A O 1
ATOM 795 N N . VAL A 1 104 ? 19.090 -2.332 -25.782 1.00 90.75 104 VAL A N 1
ATOM 796 C CA . VAL A 1 104 ? 18.329 -1.348 -25.014 1.00 90.75 104 VAL A CA 1
ATOM 797 C C . VAL A 1 104 ? 18.447 -1.754 -23.553 1.00 90.75 104 VAL A C 1
ATOM 799 O O . VAL A 1 104 ? 18.009 -2.843 -23.175 1.00 90.75 104 VAL A O 1
ATOM 802 N N . HIS A 1 105 ? 19.081 -0.919 -22.742 1.00 89.12 105 HIS A N 1
ATOM 803 C CA . HIS A 1 105 ? 19.228 -1.129 -21.309 1.00 89.12 105 HIS A CA 1
ATOM 804 C C . HIS A 1 105 ? 18.411 -0.083 -20.563 1.00 89.12 105 HIS A C 1
ATOM 806 O O . HIS A 1 105 ? 18.672 1.102 -20.706 1.00 89.12 105 HIS A O 1
ATOM 812 N N . GLN A 1 106 ? 17.444 -0.526 -19.770 1.00 87.69 106 GLN A N 1
ATOM 813 C CA . GLN A 1 106 ? 16.555 0.345 -19.007 1.00 87.69 106 GLN A CA 1
ATOM 814 C C . GLN A 1 106 ? 16.844 0.161 -17.520 1.00 87.69 106 GLN A C 1
ATOM 816 O O . GLN A 1 106 ? 16.751 -0.961 -17.009 1.00 87.69 106 GLN A O 1
ATOM 821 N N . ASP A 1 107 ? 17.201 1.239 -16.821 1.00 82.75 107 ASP A N 1
ATOM 822 C CA . ASP A 1 107 ? 17.403 1.216 -15.371 1.00 82.75 107 ASP A CA 1
ATOM 823 C C . ASP A 1 107 ? 16.165 1.748 -14.636 1.00 82.75 107 ASP A C 1
ATOM 825 O O . ASP A 1 107 ? 15.924 2.952 -14.554 1.00 82.75 107 ASP A O 1
ATOM 829 N N . LEU A 1 108 ? 15.372 0.839 -14.063 1.00 79.81 108 LEU A N 1
ATOM 830 C CA . LEU A 1 108 ? 14.130 1.169 -13.357 1.00 79.81 108 LEU A CA 1
ATOM 831 C C . LEU A 1 108 ? 14.367 1.479 -11.870 1.00 79.81 108 LEU A C 1
ATOM 833 O O . LEU A 1 108 ? 13.449 1.918 -11.171 1.00 79.81 108 LEU A O 1
ATOM 837 N N . ARG A 1 109 ? 15.584 1.265 -11.351 1.00 77.38 109 ARG A N 1
ATOM 838 C CA . ARG A 1 109 ? 15.927 1.484 -9.935 1.00 77.38 109 ARG A CA 1
ATOM 839 C C . ARG A 1 109 ? 15.635 2.907 -9.438 1.00 77.38 109 ARG A C 1
ATOM 841 O O . ARG A 1 109 ? 14.996 3.009 -8.388 1.00 77.38 109 ARG A O 1
ATOM 848 N N . PRO A 1 110 ? 16.024 3.997 -10.132 1.00 74.00 110 PRO A N 1
ATOM 849 C CA . PRO A 1 110 ? 15.737 5.352 -9.654 1.00 74.00 110 PRO A CA 1
ATOM 850 C C . PRO A 1 110 ? 14.233 5.652 -9.602 1.00 74.00 110 PRO A C 1
ATOM 852 O O . PRO A 1 110 ? 13.763 6.300 -8.665 1.00 74.00 110 PRO A O 1
ATOM 855 N N . PHE A 1 111 ? 13.458 5.130 -10.557 1.00 70.94 111 PHE A N 1
ATOM 856 C CA . PHE A 1 111 ? 12.002 5.274 -10.573 1.00 70.94 111 PHE A CA 1
ATOM 857 C C . PHE A 1 111 ? 11.344 4.523 -9.406 1.00 70.94 111 PHE A C 1
ATOM 859 O O . PHE A 1 111 ? 10.490 5.065 -8.696 1.00 70.94 111 PHE A O 1
ATOM 866 N N . LEU A 1 112 ? 11.799 3.294 -9.149 1.00 72.81 112 LEU A N 1
ATOM 867 C CA . LEU A 1 112 ? 11.335 2.473 -8.032 1.00 72.81 112 LEU A CA 1
ATOM 868 C C . LEU A 1 112 ? 11.690 3.090 -6.673 1.00 72.81 112 LEU A C 1
ATOM 870 O O . LEU A 1 112 ? 10.862 3.071 -5.765 1.00 72.81 112 LEU A O 1
ATOM 874 N N . GLN A 1 113 ? 12.890 3.654 -6.515 1.00 75.06 113 GLN A N 1
ATOM 875 C CA . GLN A 1 113 ? 13.314 4.287 -5.262 1.00 75.06 113 GLN A CA 1
ATOM 876 C C . GLN A 1 113 ? 12.523 5.562 -4.955 1.00 75.06 113 GLN A C 1
ATOM 878 O O . GLN A 1 113 ? 12.043 5.714 -3.831 1.00 75.06 113 GLN A O 1
ATOM 883 N N . ARG A 1 114 ? 12.316 6.438 -5.948 1.00 71.00 114 ARG A N 1
ATOM 884 C CA . ARG A 1 114 ? 11.475 7.637 -5.775 1.00 71.00 114 ARG A CA 1
ATOM 885 C C . ARG A 1 114 ? 10.038 7.270 -5.422 1.00 71.00 114 ARG A C 1
ATOM 887 O O . ARG A 1 114 ? 9.470 7.848 -4.500 1.00 71.00 114 ARG A O 1
ATOM 894 N N . SER A 1 115 ? 9.481 6.265 -6.097 1.00 73.31 115 SER A N 1
ATOM 895 C CA . SER A 1 115 ? 8.126 5.784 -5.811 1.00 73.31 115 SER A CA 1
ATOM 896 C C . SER A 1 115 ? 8.018 5.256 -4.379 1.00 73.31 115 SER A C 1
ATOM 898 O O . SER A 1 115 ? 7.131 5.669 -3.636 1.00 73.31 115 SER A O 1
ATOM 900 N N . LYS A 1 116 ? 8.961 4.409 -3.943 1.00 80.50 116 LYS A N 1
ATOM 901 C CA . LYS A 1 116 ? 8.979 3.862 -2.576 1.00 80.50 116 LYS A CA 1
ATOM 902 C C . LYS A 1 116 ? 9.019 4.949 -1.501 1.00 80.50 116 LYS A C 1
ATOM 904 O O . LYS A 1 116 ? 8.316 4.816 -0.506 1.00 80.50 116 LYS A O 1
ATOM 909 N N . ALA A 1 117 ? 9.800 6.013 -1.697 1.00 80.75 117 ALA A N 1
ATOM 910 C CA . ALA A 1 117 ? 9.902 7.103 -0.726 1.00 80.75 117 ALA A CA 1
ATOM 911 C C . ALA A 1 117 ? 8.569 7.848 -0.545 1.00 80.75 117 ALA A C 1
ATOM 913 O O . ALA A 1 117 ? 8.133 8.055 0.587 1.00 80.75 117 ALA A O 1
ATOM 914 N N . HIS A 1 118 ? 7.886 8.184 -1.644 1.00 82.69 118 HIS A N 1
ATOM 915 C CA . HIS A 1 118 ? 6.568 8.821 -1.577 1.00 82.69 118 HIS A CA 1
ATOM 916 C C . HIS A 1 118 ? 5.517 7.910 -0.938 1.00 82.69 118 HIS A C 1
ATOM 918 O O . HIS A 1 118 ? 4.785 8.358 -0.059 1.00 82.69 118 HIS A O 1
ATOM 924 N N . PHE A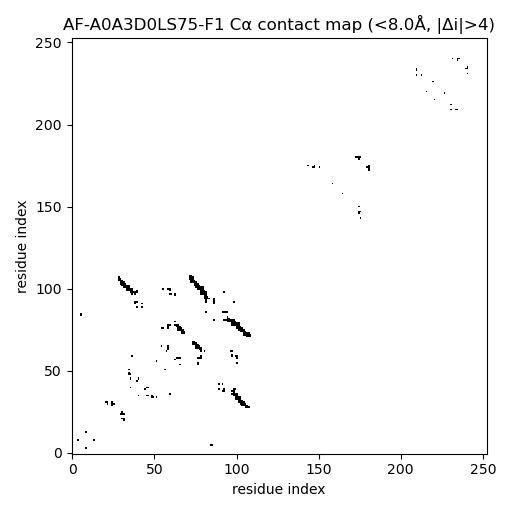 1 11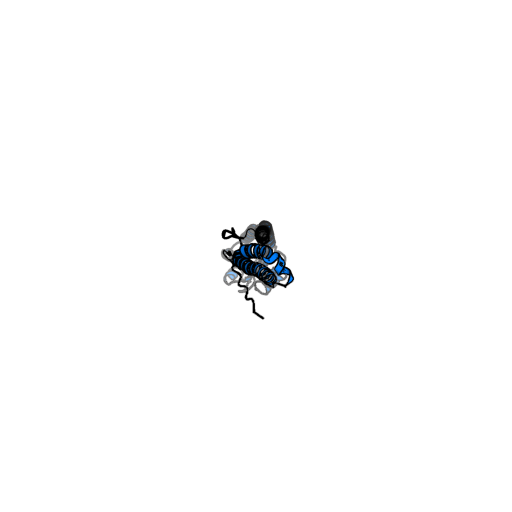9 ? 5.486 6.625 -1.309 1.00 84.81 119 PHE A N 1
ATOM 925 C CA . PHE A 1 119 ? 4.570 5.657 -0.698 1.00 84.81 119 PHE A CA 1
ATOM 926 C C . PHE A 1 119 ? 4.797 5.508 0.808 1.00 84.81 119 PHE A C 1
ATOM 928 O O . PHE A 1 119 ? 3.833 5.517 1.570 1.00 84.81 119 PHE A O 1
ATOM 935 N N . LEU A 1 120 ? 6.054 5.404 1.251 1.00 88.19 120 LEU A N 1
ATOM 936 C CA . LEU A 1 120 ? 6.382 5.303 2.673 1.00 88.19 120 LEU A CA 1
ATOM 937 C C . LEU A 1 120 ? 5.983 6.564 3.442 1.00 88.19 120 LEU A C 1
ATOM 939 O O . LEU A 1 120 ? 5.437 6.447 4.533 1.00 88.19 120 LEU A O 1
ATOM 943 N N . PHE A 1 121 ? 6.198 7.752 2.872 1.00 89.19 121 PHE A N 1
ATOM 944 C CA . PHE A 1 121 ? 5.790 9.009 3.498 1.00 89.19 121 PHE A CA 1
ATOM 945 C C . PHE A 1 121 ? 4.264 9.117 3.634 1.00 89.19 121 PHE A C 1
ATOM 947 O O . PHE A 1 121 ? 3.763 9.423 4.715 1.00 89.19 121 PHE A O 1
ATOM 954 N N . SER A 1 122 ? 3.511 8.804 2.573 1.00 87.75 122 SER A N 1
ATOM 955 C CA . SER A 1 122 ? 2.043 8.783 2.626 1.00 87.75 122 SER A CA 1
ATOM 956 C C . SER A 1 122 ? 1.517 7.743 3.617 1.00 87.75 122 SER A C 1
ATOM 958 O O . SER A 1 122 ? 0.571 8.022 4.352 1.00 87.75 122 SER A O 1
ATOM 960 N N . LEU A 1 123 ? 2.144 6.564 3.684 1.00 91.06 123 LEU A N 1
ATOM 961 C CA . LEU A 1 123 ? 1.782 5.533 4.654 1.00 91.06 123 LEU A CA 1
ATOM 962 C C . LEU A 1 123 ? 2.059 5.995 6.088 1.00 91.06 123 LEU A C 1
ATOM 964 O O . LEU A 1 123 ? 1.204 5.810 6.944 1.00 91.06 123 LEU A O 1
ATOM 968 N N . LEU A 1 124 ? 3.204 6.631 6.345 1.00 93.44 124 LEU A N 1
ATOM 969 C CA . LEU A 1 124 ? 3.559 7.168 7.662 1.00 93.44 124 LEU A CA 1
ATOM 970 C C . LEU A 1 124 ? 2.553 8.231 8.134 1.00 93.44 124 LEU A C 1
ATOM 972 O O . LEU A 1 124 ? 2.215 8.271 9.314 1.00 93.44 124 LEU A O 1
ATOM 976 N N . LEU A 1 125 ? 2.044 9.057 7.213 1.00 93.12 125 LEU A N 1
ATOM 977 C CA . LEU A 1 125 ? 1.036 10.080 7.504 1.00 93.12 125 LEU A CA 1
ATOM 978 C C . LEU A 1 125 ? -0.318 9.470 7.912 1.00 93.12 125 LEU A C 1
ATOM 980 O O . LEU A 1 125 ? -0.991 9.998 8.793 1.00 93.12 125 LEU A O 1
ATOM 984 N N . ILE A 1 126 ? -0.719 8.364 7.277 1.00 93.81 126 ILE A N 1
ATOM 985 C CA . ILE A 1 126 ? -2.023 7.712 7.502 1.00 93.81 126 ILE A CA 1
ATOM 986 C C . ILE A 1 126 ? -1.952 6.667 8.628 1.00 93.81 126 ILE A C 1
ATOM 988 O O . ILE A 1 126 ? -2.951 6.414 9.299 1.00 93.81 126 ILE A O 1
ATOM 992 N N . ALA A 1 127 ? -0.774 6.097 8.889 1.00 94.75 127 ALA A N 1
ATOM 993 C CA . ALA A 1 127 ? -0.539 5.078 9.909 1.00 94.75 127 ALA A CA 1
ATOM 994 C C . ALA A 1 127 ? -1.092 5.401 11.312 1.00 94.75 127 ALA A C 1
ATOM 996 O O . ALA A 1 127 ? -1.648 4.483 11.912 1.00 94.75 127 ALA A O 1
ATOM 997 N N . PRO A 1 128 ? -1.002 6.630 11.868 1.00 95.25 128 PRO A N 1
ATOM 998 C CA . PRO A 1 128 ? -1.518 6.908 13.212 1.00 95.25 128 PRO A CA 1
ATOM 999 C C . PRO A 1 128 ? -3.050 6.990 13.286 1.00 95.25 128 PRO A C 1
ATOM 1001 O O . PRO A 1 128 ? -3.615 6.871 14.373 1.00 95.25 128 PRO A O 1
ATOM 1004 N N . LEU A 1 129 ? -3.740 7.174 12.157 1.00 96.00 129 LEU A N 1
ATOM 1005 C CA . LEU A 1 129 ? -5.192 7.341 12.110 1.00 96.00 129 LEU A CA 1
ATOM 1006 C C . LEU A 1 129 ? -5.970 6.148 12.706 1.00 96.00 129 LEU A C 1
ATOM 1008 O O . LEU A 1 129 ? -6.805 6.383 13.580 1.00 96.00 129 LEU A O 1
ATOM 1012 N N . PRO A 1 130 ? -5.716 4.878 12.323 1.00 95.12 130 PRO A N 1
ATOM 1013 C CA . PRO A 1 130 ? -6.402 3.738 12.932 1.00 95.12 130 PRO A CA 1
ATOM 1014 C C . PRO A 1 130 ? -6.134 3.613 14.436 1.00 95.12 130 PRO A C 1
ATOM 1016 O O . PRO A 1 130 ? -7.044 3.255 15.181 1.00 95.12 130 PRO A O 1
ATOM 1019 N N . PHE A 1 131 ? -4.931 3.956 14.908 1.00 95.50 131 PHE A N 1
ATOM 1020 C CA . PHE A 1 131 ? -4.617 3.940 16.341 1.00 95.50 131 PHE A CA 1
ATOM 1021 C C . PHE A 1 131 ? -5.397 5.011 17.108 1.00 95.50 131 PHE A C 1
ATOM 1023 O O . PHE A 1 131 ? -5.941 4.722 18.171 1.00 95.50 131 PHE A O 1
ATOM 1030 N N . LEU A 1 132 ? -5.513 6.222 16.553 1.00 96.06 132 LEU A N 1
ATOM 1031 C CA . LEU A 1 132 ? -6.339 7.291 17.121 1.00 96.06 132 LEU A CA 1
ATOM 1032 C C . LEU A 1 132 ? -7.815 6.891 17.196 1.00 96.06 132 LEU A C 1
ATOM 1034 O O . LEU A 1 132 ? -8.454 7.102 18.225 1.00 96.06 132 LEU A O 1
ATOM 1038 N N . ILE A 1 133 ? -8.347 6.277 16.135 1.00 96.31 133 ILE A N 1
ATOM 1039 C CA . ILE A 1 133 ? -9.733 5.793 16.104 1.00 96.31 133 ILE A CA 1
ATOM 1040 C C . ILE A 1 133 ? -9.945 4.702 17.157 1.00 96.31 133 ILE A C 1
ATOM 1042 O O . ILE A 1 133 ? -10.922 4.760 17.902 1.00 96.31 133 ILE A O 1
ATOM 1046 N N . ALA A 1 134 ? -9.028 3.737 17.263 1.00 96.44 134 ALA A N 1
ATOM 1047 C CA . ALA A 1 134 ? -9.111 2.669 18.255 1.00 96.44 134 ALA A CA 1
ATOM 1048 C C . ALA A 1 134 ? -9.047 3.209 19.696 1.00 96.44 134 ALA A C 1
ATOM 1050 O O . ALA A 1 134 ? -9.835 2.793 20.551 1.00 96.44 134 ALA A O 1
ATOM 1051 N N . LEU A 1 135 ? -8.156 4.172 19.961 1.00 96.25 135 LEU A N 1
ATOM 1052 C CA . LEU A 1 135 ? -8.051 4.847 21.255 1.00 96.25 135 LEU A CA 1
ATOM 1053 C C . LEU A 1 135 ? -9.362 5.564 21.604 1.00 96.25 135 LEU A C 1
ATOM 1055 O O . LEU A 1 135 ? -9.905 5.375 22.691 1.00 96.25 135 LEU A O 1
ATOM 1059 N N . LEU A 1 136 ? -9.899 6.347 20.666 1.00 95.50 136 LEU A N 1
ATOM 1060 C CA . LEU A 1 136 ? -11.125 7.114 20.864 1.00 95.50 136 LEU A CA 1
ATOM 1061 C C . LEU A 1 136 ? -12.337 6.199 21.073 1.00 95.50 136 LEU A C 1
ATOM 1063 O O . LEU A 1 136 ? -13.128 6.435 21.985 1.00 95.50 136 LEU A O 1
ATOM 1067 N N . ALA A 1 137 ? -12.443 5.117 20.298 1.00 95.38 137 ALA A N 1
ATOM 1068 C CA . ALA A 1 137 ? -13.469 4.096 20.484 1.00 95.38 137 ALA A CA 1
ATOM 1069 C C . ALA A 1 137 ? -13.388 3.471 21.885 1.00 95.38 137 ALA A C 1
ATOM 1071 O O . ALA A 1 137 ? -14.395 3.407 22.586 1.00 95.38 137 ALA A O 1
ATOM 1072 N N . THR A 1 138 ? -12.186 3.092 22.330 1.00 95.06 138 THR A N 1
ATOM 1073 C CA . THR A 1 138 ? -11.972 2.512 23.666 1.00 95.06 138 THR A CA 1
ATOM 1074 C C . THR A 1 138 ? -12.371 3.489 24.772 1.00 95.06 138 THR A C 1
ATOM 1076 O O . THR A 1 138 ? -13.087 3.115 25.697 1.00 95.06 138 THR A O 1
ATOM 1079 N N . MET A 1 139 ? -11.976 4.763 24.667 1.00 92.50 139 MET A N 1
ATOM 1080 C CA . MET A 1 139 ? -12.336 5.783 25.660 1.00 92.50 139 MET A CA 1
ATOM 1081 C C . MET A 1 139 ? -13.846 6.040 25.717 1.00 92.50 139 MET A C 1
ATOM 1083 O O . MET A 1 139 ? -14.398 6.192 26.808 1.00 92.50 139 MET A O 1
ATOM 1087 N N . LEU A 1 140 ? -14.526 6.088 24.567 1.00 89.25 140 LEU A N 1
ATOM 1088 C CA . LEU A 1 140 ? -15.979 6.269 24.511 1.00 89.25 140 LEU A CA 1
ATOM 1089 C C . LEU A 1 140 ? -16.722 5.078 25.119 1.00 89.25 140 LEU A C 1
ATOM 1091 O O . LEU A 1 140 ? -17.659 5.276 25.893 1.00 89.25 140 LEU A O 1
ATOM 1095 N N . VAL A 1 141 ? -16.295 3.855 24.797 1.00 89.50 141 VAL A N 1
ATOM 1096 C CA . VAL A 1 141 ? -16.909 2.632 25.321 1.00 89.50 141 VAL A CA 1
ATOM 1097 C C . VAL A 1 141 ? -16.685 2.517 26.827 1.00 89.50 141 VAL A C 1
ATOM 1099 O O . VAL A 1 141 ? -17.663 2.342 27.549 1.00 89.50 141 VAL A O 1
ATOM 1102 N N . ASN A 1 142 ? -15.458 2.712 27.324 1.00 89.38 142 ASN A N 1
ATOM 1103 C CA . ASN A 1 142 ? -15.180 2.665 28.765 1.00 89.38 142 ASN A CA 1
ATOM 1104 C C . ASN A 1 142 ? -16.011 3.688 29.544 1.00 89.38 142 ASN A C 1
ATOM 1106 O O . ASN A 1 142 ? -16.653 3.328 30.527 1.00 89.38 142 ASN A O 1
ATOM 1110 N N . ARG A 1 143 ? -16.080 4.940 29.069 1.00 85.00 143 ARG A N 1
ATOM 1111 C CA . ARG A 1 143 ? -16.905 5.975 29.715 1.00 85.00 143 ARG A CA 1
ATOM 1112 C C . ARG A 1 143 ? -18.387 5.616 29.729 1.00 85.00 143 ARG A C 1
ATOM 1114 O O . ARG A 1 143 ? -19.082 5.905 30.700 1.00 85.00 143 ARG A O 1
ATOM 1121 N N . ARG A 1 144 ? -18.888 5.006 28.651 1.00 83.44 144 ARG A N 1
ATOM 1122 C CA . ARG A 1 144 ? -20.280 4.550 28.577 1.00 83.44 144 ARG A CA 1
ATOM 1123 C C . ARG A 1 144 ? -20.532 3.422 29.579 1.00 83.44 144 ARG A C 1
ATOM 1125 O O . ARG A 1 144 ? -21.511 3.500 30.307 1.00 83.44 144 ARG A O 1
ATOM 1132 N N . ILE A 1 145 ? -19.625 2.447 29.670 1.00 85.12 145 ILE A N 1
ATOM 1133 C CA . ILE A 1 145 ? -19.703 1.322 30.614 1.00 85.12 145 ILE A CA 1
ATOM 1134 C C . ILE A 1 145 ? -19.675 1.809 32.068 1.00 85.12 145 ILE A C 1
ATOM 1136 O O . ILE A 1 145 ? -20.552 1.429 32.840 1.00 85.12 145 ILE A O 1
ATOM 1140 N N . GLU A 1 146 ? -18.729 2.676 32.444 1.00 85.31 146 GLU A N 1
ATOM 1141 C CA . GLU A 1 146 ? -18.644 3.240 33.803 1.00 85.31 146 GLU A CA 1
ATOM 1142 C C . GLU A 1 146 ? -19.943 3.944 34.204 1.00 85.31 146 GLU A C 1
ATOM 1144 O O . GLU A 1 146 ? -20.451 3.747 35.309 1.00 85.31 146 GLU A O 1
ATOM 1149 N N . ARG A 1 147 ? -20.532 4.714 33.280 1.00 80.94 147 ARG A N 1
ATOM 1150 C CA . ARG A 1 147 ? -21.819 5.375 33.510 1.00 80.94 147 ARG A CA 1
ATOM 1151 C C . ARG A 1 147 ? -22.940 4.364 33.743 1.00 80.94 147 ARG A C 1
ATOM 1153 O O . ARG A 1 147 ? -23.719 4.536 34.677 1.00 80.94 147 ARG A O 1
ATOM 1160 N N . SER A 1 148 ? -23.019 3.314 32.928 1.00 78.94 148 SER A N 1
ATOM 1161 C CA . SER A 1 148 ? -24.023 2.256 33.084 1.00 78.94 148 SER A CA 1
ATOM 1162 C C . SER A 1 148 ? -23.867 1.507 34.415 1.00 78.94 148 SER A C 1
ATOM 1164 O O . SER A 1 148 ? -24.869 1.245 35.081 1.00 78.94 148 SER A O 1
ATOM 1166 N N . ILE A 1 149 ? -22.630 1.208 34.834 1.00 82.31 149 ILE A N 1
ATOM 1167 C CA . ILE A 1 149 ? -22.333 0.539 36.112 1.00 82.31 149 ILE A CA 1
ATOM 1168 C C . ILE A 1 149 ? -22.720 1.433 37.294 1.00 82.31 149 ILE A C 1
ATOM 1170 O O . ILE A 1 149 ? -23.430 0.973 38.184 1.00 82.31 149 ILE A O 1
ATOM 1174 N N . SER A 1 150 ? -22.339 2.713 37.279 1.00 78.50 150 SER A N 1
ATOM 1175 C CA . SER A 1 150 ? -22.674 3.660 38.352 1.00 78.50 150 SER A CA 1
ATOM 1176 C C . SER A 1 150 ? -24.190 3.839 38.519 1.00 78.50 150 SER A C 1
ATOM 1178 O O . SER A 1 150 ? -24.706 3.868 39.641 1.00 78.50 150 SER A O 1
ATOM 1180 N N . ILE A 1 151 ? -24.941 3.889 37.410 1.00 74.88 151 ILE A N 1
ATOM 1181 C CA . ILE A 1 151 ? -26.407 3.923 37.469 1.00 74.88 151 ILE A CA 1
ATOM 1182 C C . ILE A 1 151 ? -26.934 2.638 38.114 1.00 74.88 151 ILE A C 1
ATOM 1184 O O . ILE A 1 151 ? -27.788 2.727 38.995 1.00 74.88 151 ILE A O 1
ATOM 1188 N N . LEU A 1 152 ? -26.431 1.463 37.730 1.00 73.56 152 LEU A N 1
ATOM 1189 C CA . LEU A 1 152 ? -26.865 0.189 38.305 1.00 73.56 152 LEU A CA 1
ATOM 1190 C C . LEU A 1 152 ? -26.578 0.107 39.813 1.00 73.56 152 LEU A C 1
ATOM 1192 O O . LEU A 1 152 ? -27.471 -0.243 40.585 1.00 73.56 152 LEU A O 1
ATOM 1196 N N . GLU A 1 153 ? -25.375 0.493 40.234 1.00 75.44 153 GLU A N 1
ATOM 1197 C CA . GLU A 1 153 ? -24.948 0.522 41.637 1.00 75.44 153 GLU A CA 1
ATOM 1198 C C . GLU A 1 153 ? -25.879 1.398 42.488 1.00 75.44 153 GLU A C 1
ATOM 1200 O O . GLU A 1 153 ? -26.444 0.931 43.479 1.00 75.44 153 GLU A O 1
ATOM 1205 N N . SER A 1 154 ? -26.187 2.614 42.019 1.00 70.06 154 SER A N 1
ATOM 1206 C CA . SER A 1 154 ? -27.108 3.530 42.711 1.00 70.06 154 SER A CA 1
ATOM 1207 C C . SER A 1 154 ? -28.549 3.006 42.840 1.00 70.06 154 SER A C 1
ATOM 1209 O O . SER A 1 154 ? -29.324 3.485 43.674 1.00 70.06 154 SER A O 1
ATOM 1211 N N . HIS A 1 155 ? -28.963 2.056 41.994 1.00 66.19 155 HIS A N 1
ATOM 1212 C CA . HIS A 1 155 ? -30.287 1.432 42.066 1.00 66.19 155 HIS A CA 1
ATOM 1213 C C . HIS A 1 155 ? -30.301 0.240 43.018 1.00 66.19 155 HIS A C 1
ATOM 1215 O O . HIS A 1 155 ? -31.260 0.091 43.773 1.00 66.19 155 HIS A O 1
ATOM 1221 N N . VAL A 1 156 ? -29.237 -0.564 43.037 1.00 68.50 156 VAL A N 1
ATOM 1222 C CA . VAL A 1 156 ? -29.072 -1.645 44.021 1.00 68.50 156 VAL A CA 1
ATOM 1223 C C . VAL A 1 156 ? -29.016 -1.069 45.437 1.00 68.50 156 VAL A C 1
ATOM 1225 O O . VAL A 1 156 ? -29.698 -1.559 46.337 1.00 68.50 156 VAL A O 1
ATOM 1228 N N . GLU A 1 157 ? -28.293 0.033 45.629 1.00 63.88 157 GLU A N 1
ATOM 1229 C CA . GLU A 1 157 ? -28.178 0.688 46.933 1.00 63.88 157 GLU A CA 1
ATOM 1230 C C . GLU A 1 157 ? -29.504 1.322 47.401 1.00 63.88 157 GLU A C 1
ATOM 1232 O O . GLU A 1 157 ? -29.828 1.297 48.590 1.00 63.88 157 GLU A O 1
ATOM 1237 N N . ARG A 1 158 ? -30.337 1.808 46.468 1.00 58.12 158 ARG A N 1
ATOM 1238 C CA . ARG A 1 158 ? -31.706 2.272 46.768 1.00 58.12 158 ARG A CA 1
ATOM 1239 C C . ARG A 1 158 ? -32.658 1.138 47.144 1.00 58.12 158 ARG A C 1
ATOM 1241 O O . ARG A 1 158 ? -33.501 1.339 48.010 1.00 58.12 158 ARG A O 1
ATOM 1248 N N . VAL A 1 159 ? -32.514 -0.047 46.550 1.00 57.97 159 VAL A N 1
ATOM 1249 C CA . VAL A 1 159 ? -33.320 -1.232 46.898 1.00 57.97 159 VAL A CA 1
ATOM 1250 C C . VAL A 1 159 ? -33.031 -1.717 48.325 1.00 57.97 159 VAL A C 1
ATOM 1252 O O . VAL A 1 159 ? -33.954 -2.155 49.009 1.00 57.97 159 VAL A O 1
ATOM 1255 N N . ASN A 1 160 ? -31.794 -1.572 48.813 1.00 53.53 160 ASN A N 1
ATOM 1256 C CA . ASN A 1 160 ? -31.442 -1.897 50.202 1.00 53.53 160 ASN A CA 1
ATOM 1257 C C . ASN A 1 160 ? -32.129 -0.992 51.243 1.00 53.53 160 ASN A C 1
ATOM 1259 O O . ASN A 1 160 ? -32.239 -1.369 52.409 1.00 53.53 160 ASN A O 1
ATOM 1263 N N . LYS A 1 161 ? -32.647 0.179 50.853 1.00 53.91 161 LYS A N 1
ATOM 1264 C CA . LYS A 1 161 ? -33.456 1.035 51.732 1.00 53.91 161 LYS A CA 1
ATOM 1265 C C . LYS A 1 161 ? -34.927 0.640 51.600 1.00 53.91 161 LYS A C 1
ATOM 1267 O O . LYS A 1 161 ? -35.720 1.293 50.926 1.00 53.91 161 LYS A O 1
ATOM 1272 N N . VAL A 1 162 ? -35.282 -0.445 52.289 1.00 49.38 162 VAL A N 1
ATOM 1273 C CA . VAL A 1 162 ? -36.604 -1.111 52.326 1.00 49.38 162 VAL A CA 1
ATOM 1274 C C . VAL A 1 162 ? -37.790 -0.156 52.605 1.00 49.38 162 VAL A C 1
ATOM 1276 O O . VAL A 1 162 ? -38.937 -0.483 52.297 1.00 49.38 162 VAL A O 1
ATOM 1279 N N . ALA A 1 163 ? -37.533 1.060 53.094 1.00 50.09 163 ALA A N 1
ATOM 1280 C CA . ALA A 1 163 ? -38.542 2.053 53.455 1.00 50.09 163 ALA A CA 1
ATOM 1281 C C . ALA A 1 163 ? -39.158 2.860 52.285 1.00 50.09 163 ALA A C 1
ATOM 1283 O O . ALA A 1 163 ? -40.260 3.379 52.454 1.00 50.09 163 ALA A O 1
ATOM 1284 N N . ASP A 1 164 ? -38.527 2.958 51.103 1.00 46.50 164 ASP A N 1
ATOM 1285 C CA . ASP A 1 164 ? -38.950 3.935 50.063 1.00 46.50 164 ASP A CA 1
ATOM 1286 C C . ASP A 1 164 ? -39.657 3.327 48.829 1.00 46.50 164 ASP A C 1
ATOM 1288 O O . ASP A 1 164 ? -40.056 4.004 47.880 1.00 46.50 164 ASP A O 1
ATOM 1292 N N . LEU A 1 165 ? -39.896 2.015 48.847 1.00 50.72 165 LEU A N 1
ATOM 1293 C CA . LEU A 1 165 ? -40.466 1.254 47.723 1.00 50.72 165 LEU A CA 1
ATOM 1294 C C . LEU A 1 165 ? -41.957 1.524 47.445 1.00 50.72 165 LEU A C 1
ATOM 1296 O O . LEU A 1 165 ? -42.512 0.957 46.507 1.00 50.72 165 LEU A O 1
ATOM 1300 N N . ARG A 1 166 ? -42.627 2.361 48.246 1.00 47.84 166 ARG A N 1
ATOM 1301 C CA . ARG A 1 166 ? -44.041 2.726 48.041 1.00 47.84 166 ARG A CA 1
ATOM 1302 C C . ARG A 1 166 ? -44.222 3.894 47.060 1.00 47.84 166 ARG A C 1
ATOM 1304 O O . ARG A 1 166 ? -45.355 4.203 46.711 1.00 47.84 166 ARG A O 1
ATOM 1311 N N . ARG A 1 167 ? -43.126 4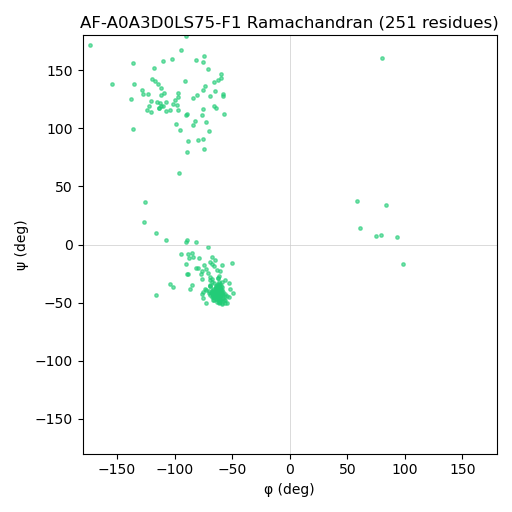.542 46.635 1.00 43.81 167 ARG A N 1
ATOM 1312 C CA . ARG A 1 167 ? -43.116 5.736 45.764 1.00 43.81 167 ARG A CA 1
ATOM 1313 C C . ARG A 1 167 ? -42.235 5.594 44.518 1.00 43.81 167 ARG A C 1
ATOM 1315 O O . ARG A 1 167 ? -41.844 6.597 43.930 1.00 43.81 167 ARG A O 1
ATOM 1322 N N . MET A 1 168 ? -41.886 4.375 44.107 1.00 46.03 168 MET A N 1
ATOM 1323 C CA . MET A 1 168 ? -41.128 4.193 42.867 1.00 46.03 168 MET A CA 1
ATOM 1324 C C . MET A 1 168 ? -42.041 4.392 41.653 1.00 46.03 168 MET A C 1
ATOM 1326 O O . MET A 1 168 ? -42.655 3.444 41.165 1.00 46.03 168 MET A O 1
ATOM 1330 N N . GLU A 1 169 ? -42.120 5.631 41.169 1.00 46.34 169 GLU A N 1
ATOM 1331 C CA . GLU A 1 169 ? -42.632 5.925 39.835 1.00 46.34 169 GLU A CA 1
ATOM 1332 C C . GLU A 1 169 ? -41.705 5.315 38.778 1.00 46.34 169 GLU A C 1
ATOM 1334 O O . GLU A 1 169 ? -40.475 5.399 38.831 1.00 46.34 169 GLU A O 1
ATOM 1339 N N . LEU A 1 170 ? -42.337 4.624 37.837 1.00 50.28 170 LEU A N 1
ATOM 1340 C CA . LEU A 1 170 ? -41.724 3.834 36.783 1.00 50.28 170 LEU 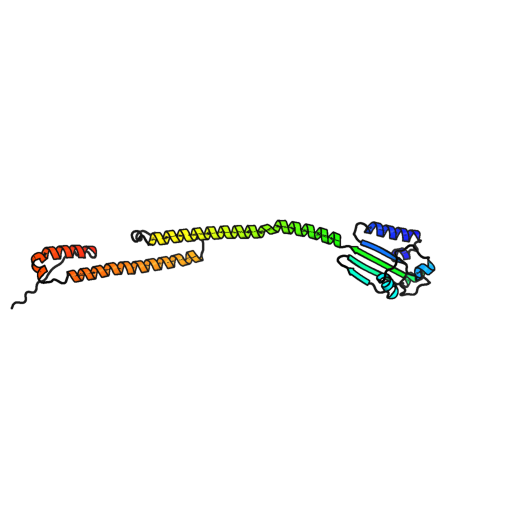A CA 1
ATOM 1341 C C . LEU A 1 170 ? -41.146 4.758 35.705 1.00 50.28 170 LEU A C 1
ATOM 1343 O O . LEU A 1 170 ? -41.782 4.977 34.680 1.00 50.28 170 LEU A O 1
ATOM 1347 N N . GLN A 1 171 ? -39.942 5.288 35.910 1.00 52.34 171 GLN A N 1
ATOM 1348 C CA . GLN A 1 171 ? -39.178 5.855 34.799 1.00 52.34 171 GLN A CA 1
ATOM 1349 C C . GLN A 1 171 ? -38.409 4.749 34.073 1.00 52.34 171 GLN A C 1
ATOM 1351 O O . GLN A 1 171 ? -37.674 3.967 34.682 1.00 52.34 171 GLN A O 1
ATOM 1356 N N . GLU A 1 172 ? -38.608 4.669 32.758 1.00 56.56 172 GLU A N 1
ATOM 1357 C CA . GLU A 1 172 ? -37.736 3.914 31.865 1.00 56.56 172 GLU A CA 1
ATOM 1358 C C . GLU A 1 172 ? -36.366 4.594 31.852 1.00 56.56 172 GLU A C 1
ATOM 1360 O O . GLU A 1 172 ? -36.241 5.773 31.525 1.00 56.56 172 GLU A O 1
ATOM 1365 N N . ILE A 1 173 ? -35.340 3.859 32.275 1.00 58.84 173 ILE A N 1
ATOM 1366 C CA . ILE A 1 173 ? -33.970 4.359 32.328 1.00 58.84 173 ILE A CA 1
ATOM 1367 C C . ILE A 1 173 ? -33.243 3.798 31.119 1.00 58.84 173 ILE A C 1
ATOM 1369 O O . ILE A 1 173 ? -33.123 2.581 30.984 1.00 58.84 173 ILE A O 1
ATOM 1373 N N . ASP A 1 174 ? -32.735 4.688 30.273 1.00 67.44 174 ASP A N 1
ATOM 1374 C CA . ASP A 1 174 ? -31.797 4.315 29.225 1.00 67.44 174 ASP A CA 1
ATOM 1375 C C . ASP A 1 174 ? -30.382 4.227 29.811 1.00 67.44 174 ASP A C 1
ATOM 1377 O O . ASP A 1 174 ? -29.737 5.228 30.131 1.00 67.44 174 ASP A O 1
ATOM 1381 N N . LEU A 1 175 ? -29.899 2.999 29.970 1.00 65.56 175 LEU A N 1
ATOM 1382 C CA . LEU A 1 175 ? -28.554 2.674 30.436 1.00 65.56 175 LEU A CA 1
ATOM 1383 C C . LEU A 1 175 ? -27.518 2.765 29.308 1.00 65.56 175 LEU A C 1
ATOM 1385 O O . LEU A 1 175 ? -26.344 2.464 29.530 1.00 65.56 175 LEU A O 1
ATOM 1389 N N . GLY A 1 176 ? -27.929 3.160 28.101 1.00 66.00 176 GLY A N 1
ATOM 1390 C CA . GLY A 1 176 ? -27.067 3.288 26.938 1.00 66.00 176 GLY A CA 1
ATOM 1391 C C . GLY A 1 176 ? -26.666 1.951 26.317 1.00 66.00 176 GLY A C 1
ATOM 1392 O O . GLY A 1 176 ? -25.835 1.947 25.418 1.00 66.00 176 GLY A O 1
ATOM 1393 N N . PHE A 1 177 ? -27.213 0.818 26.735 1.00 70.50 177 PHE A N 1
ATOM 1394 C CA . PHE A 1 177 ? -27.006 -0.458 26.051 1.00 70.50 177 PHE A CA 1
ATOM 1395 C C . PHE A 1 177 ? -28.336 -1.192 25.988 1.00 70.50 177 PHE A C 1
ATOM 1397 O O . PHE A 1 177 ? -28.960 -1.423 27.027 1.00 70.50 177 PHE A O 1
ATOM 1404 N N . ASP A 1 178 ? -28.756 -1.575 24.784 1.00 73.56 178 ASP A N 1
ATOM 1405 C CA . ASP A 1 178 ? -30.038 -2.247 24.566 1.00 73.56 178 ASP A CA 1
ATOM 1406 C C . ASP A 1 178 ? -30.113 -3.567 25.340 1.00 73.56 178 ASP A C 1
ATOM 1408 O O . ASP A 1 178 ? -31.160 -3.923 25.883 1.00 73.56 178 ASP A O 1
ATOM 1412 N N . GLU A 1 179 ? -28.990 -4.278 25.460 1.00 72.50 179 GLU A N 1
ATOM 1413 C CA . GLU A 1 179 ? -28.883 -5.497 26.255 1.00 72.50 179 GLU A CA 1
ATOM 1414 C C . GLU A 1 179 ? -29.173 -5.231 27.734 1.00 72.50 179 GLU A C 1
ATOM 1416 O O . GLU A 1 179 ? -29.936 -5.969 28.361 1.00 72.50 179 GLU A O 1
ATOM 1421 N N . LEU A 1 180 ? -28.608 -4.159 28.294 1.00 71.62 180 LEU A N 1
ATOM 1422 C CA . LEU A 1 180 ? -28.759 -3.839 29.711 1.00 71.62 180 LEU A CA 1
ATOM 1423 C C . LEU A 1 180 ? -30.166 -3.300 30.012 1.00 71.62 180 LEU A C 1
ATOM 1425 O O . LEU A 1 180 ? -30.788 -3.715 30.994 1.00 71.62 180 LEU A O 1
ATOM 1429 N N . ASN A 1 181 ? -30.713 -2.487 29.103 1.00 72.56 181 ASN A N 1
ATOM 1430 C CA . ASN A 1 181 ? -32.095 -2.004 29.146 1.00 72.56 181 ASN A CA 1
ATOM 1431 C C . ASN A 1 181 ? -33.112 -3.162 29.128 1.00 72.56 181 ASN A C 1
ATOM 1433 O O . ASN A 1 181 ? -34.154 -3.083 29.776 1.00 72.56 181 ASN A O 1
ATOM 1437 N N . ARG A 1 182 ? -32.804 -4.283 28.457 1.00 76.19 182 ARG A N 1
ATOM 1438 C CA . ARG A 1 182 ? -33.653 -5.494 28.442 1.00 76.19 182 ARG A CA 1
ATOM 1439 C C . ARG A 1 182 ? -33.575 -6.328 29.720 1.00 76.19 182 ARG A C 1
ATOM 1441 O O . ARG A 1 182 ? -34.532 -7.033 30.051 1.00 76.19 182 ARG A O 1
ATOM 1448 N N . VAL A 1 183 ? -32.441 -6.310 30.419 1.00 78.81 183 VAL A N 1
ATOM 1449 C CA . VAL A 1 183 ? -32.227 -7.118 31.632 1.00 78.81 183 VAL A CA 1
ATOM 145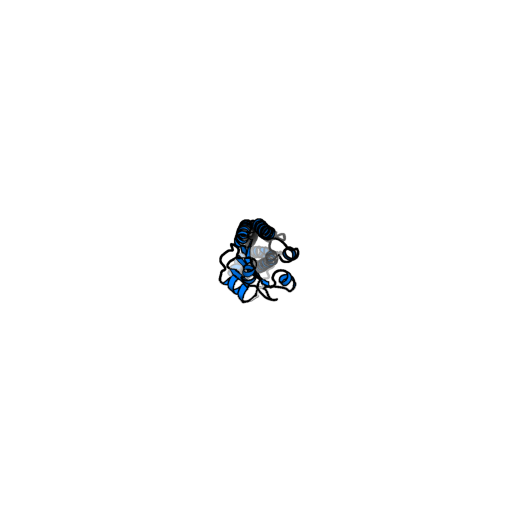0 C C . VAL A 1 183 ? -32.761 -6.410 32.878 1.00 78.81 183 VAL A C 1
ATOM 1452 O O . VAL A 1 183 ? -33.326 -7.064 33.758 1.00 78.81 183 VAL A O 1
ATOM 1455 N N . PHE A 1 184 ? -32.663 -5.081 32.939 1.00 75.31 184 PHE A N 1
ATOM 1456 C CA . PHE A 1 184 ? -33.044 -4.292 34.113 1.00 75.31 184 PHE A CA 1
ATOM 1457 C C . PHE A 1 184 ? -34.493 -4.526 34.609 1.00 75.31 184 PHE A C 1
ATOM 1459 O O . PHE A 1 184 ? -34.679 -4.765 35.808 1.00 75.31 184 PHE A O 1
ATOM 1466 N N . PRO A 1 185 ? -35.528 -4.592 33.742 1.00 73.56 185 PRO A N 1
ATOM 1467 C CA . PRO A 1 185 ? -36.894 -4.900 34.175 1.00 73.56 185 PRO A CA 1
ATOM 1468 C C . PRO A 1 185 ? -37.033 -6.286 34.819 1.00 73.56 185 PRO A C 1
ATOM 1470 O O . PRO A 1 185 ? -37.841 -6.466 35.732 1.00 73.56 185 PRO A O 1
ATOM 1473 N N . LYS A 1 186 ? -36.232 -7.268 34.378 1.00 78.31 186 LYS A N 1
ATOM 1474 C CA . LYS A 1 186 ? -36.255 -8.637 34.917 1.00 78.31 186 LYS A CA 1
ATOM 1475 C C . LYS A 1 186 ? -35.687 -8.687 36.334 1.00 78.31 186 LYS A C 1
ATOM 1477 O O . LYS A 1 186 ? -36.277 -9.332 37.197 1.00 78.31 186 LYS A O 1
ATOM 1482 N N . ILE A 1 187 ? -34.592 -7.967 36.587 1.00 78.44 187 ILE A N 1
ATOM 1483 C CA . ILE A 1 187 ? -34.006 -7.837 37.931 1.00 78.44 187 ILE A CA 1
ATOM 1484 C C . ILE A 1 187 ? -35.002 -7.147 38.870 1.00 78.44 187 ILE A C 1
ATOM 1486 O O . ILE A 1 187 ? -35.242 -7.630 39.975 1.00 78.44 187 ILE A O 1
ATOM 1490 N N . ARG A 1 188 ? -35.662 -6.075 38.408 1.00 71.19 188 ARG A N 1
ATOM 1491 C CA . ARG A 1 188 ? -36.690 -5.370 39.189 1.00 71.19 188 ARG A CA 1
ATOM 1492 C C . ARG A 1 188 ? -37.844 -6.289 39.593 1.00 71.19 188 ARG A C 1
ATOM 1494 O O . ARG A 1 188 ? -38.283 -6.262 40.738 1.00 71.19 188 ARG A O 1
ATOM 1501 N N . LEU A 1 189 ? -38.315 -7.127 38.671 1.00 76.25 189 LEU A N 1
ATOM 1502 C CA . LEU A 1 189 ? -39.373 -8.100 38.946 1.00 76.25 189 LEU A CA 1
ATOM 1503 C C . LEU A 1 189 ? -38.933 -9.147 39.982 1.00 76.25 189 LEU A C 1
ATOM 1505 O O . LEU A 1 189 ? -39.731 -9.536 40.833 1.00 76.25 189 LEU A O 1
ATOM 1509 N N . LEU A 1 190 ? -37.665 -9.564 39.951 1.00 78.25 190 LEU A N 1
ATOM 1510 C CA . LEU A 1 190 ? -37.099 -10.484 40.938 1.00 78.25 190 LEU A CA 1
ATOM 1511 C C . LEU A 1 190 ? -37.053 -9.857 42.341 1.00 78.25 190 LEU A C 1
ATOM 1513 O O . LEU A 1 190 ? -37.478 -10.487 43.305 1.00 78.25 190 LEU A O 1
ATOM 1517 N N . VAL A 1 191 ? -36.605 -8.601 42.441 1.00 75.44 191 VAL A N 1
ATOM 1518 C CA . VAL A 1 191 ? -36.584 -7.835 43.699 1.00 75.44 191 VAL A CA 1
ATOM 1519 C C . VAL A 1 191 ? -37.994 -7.678 44.270 1.00 75.44 191 VAL A C 1
ATOM 1521 O O . VAL A 1 191 ? -38.198 -7.882 45.464 1.00 75.44 191 VAL A O 1
ATOM 1524 N N . LEU A 1 192 ? -38.987 -7.374 43.428 1.00 71.25 192 LEU A N 1
ATOM 1525 C CA . LEU A 1 192 ? -40.384 -7.262 43.862 1.00 71.25 192 LEU A CA 1
ATOM 1526 C C . LEU A 1 192 ? -40.934 -8.592 44.394 1.00 71.25 192 LEU A C 1
ATOM 1528 O O . LEU A 1 192 ? -41.602 -8.602 45.425 1.00 71.25 192 LEU A O 1
ATOM 1532 N N . LYS A 1 193 ? -40.618 -9.714 43.736 1.00 76.00 193 LYS A N 1
ATOM 1533 C CA . LYS A 1 193 ? -40.999 -11.050 44.220 1.00 76.00 193 LYS A CA 1
ATOM 1534 C C . LYS A 1 193 ? -40.321 -11.399 45.546 1.00 76.00 193 LYS A C 1
ATOM 1536 O O . LYS A 1 193 ? -40.993 -11.885 46.447 1.00 76.00 193 LYS A O 1
ATOM 1541 N N . LEU A 1 194 ? -39.023 -11.115 45.685 1.00 70.38 194 LEU A N 1
ATOM 1542 C CA . LEU A 1 194 ? -38.283 -11.325 46.935 1.00 70.38 194 LEU A CA 1
ATOM 1543 C C . LEU A 1 194 ? -38.850 -10.484 48.083 1.00 70.38 194 LEU A C 1
ATOM 1545 O O . LEU A 1 194 ? -38.963 -10.979 49.200 1.00 70.38 194 LEU A O 1
ATOM 1549 N N . LYS A 1 195 ? -39.259 -9.241 47.803 1.00 66.38 195 LYS A N 1
ATOM 1550 C CA . LYS A 1 195 ? -39.916 -8.383 48.791 1.00 66.38 195 LYS A CA 1
ATOM 1551 C C . LYS A 1 195 ? -41.236 -8.979 49.279 1.00 66.38 195 LYS A C 1
ATOM 1553 O O . LYS A 1 195 ? -41.471 -8.961 50.479 1.00 66.38 195 LYS A O 1
ATOM 1558 N N . GLY A 1 196 ? -42.071 -9.498 48.374 1.00 69.06 196 GLY A N 1
ATOM 1559 C CA . GLY A 1 196 ? -43.322 -10.166 48.754 1.00 69.06 196 GLY A CA 1
ATOM 1560 C C . GLY A 1 196 ? -43.070 -11.290 49.760 1.00 69.06 196 GLY A C 1
ATOM 1561 O O . GLY A 1 196 ? -43.618 -11.270 50.852 1.00 69.06 196 GLY A O 1
ATOM 1562 N N . VAL A 1 197 ? -42.112 -12.168 49.453 1.00 72.88 197 VAL A N 1
ATOM 1563 C CA . VAL A 1 197 ? -41.738 -13.288 50.334 1.00 72.88 197 VAL A CA 1
ATOM 1564 C C . VAL A 1 197 ? -41.179 -12.821 51.686 1.00 72.88 197 VAL A C 1
ATOM 1566 O O . VAL A 1 197 ? -41.459 -13.434 52.713 1.00 72.88 197 VAL A O 1
ATOM 1569 N N . ALA A 1 198 ? -40.377 -11.751 51.710 1.00 63.28 198 ALA A N 1
ATOM 1570 C CA . ALA A 1 198 ? -39.811 -11.225 52.953 1.00 63.28 198 ALA A CA 1
ATOM 1571 C C . ALA A 1 198 ? -40.881 -10.613 53.875 1.00 63.28 198 ALA A C 1
ATOM 1573 O O . ALA A 1 198 ? -40.853 -10.863 55.077 1.00 63.28 198 ALA A O 1
ATOM 1574 N N . VAL A 1 199 ? -41.839 -9.868 53.312 1.00 65.81 199 VAL A N 1
ATOM 1575 C CA . VAL A 1 199 ? -42.967 -9.290 54.064 1.00 65.81 199 VAL A CA 1
ATOM 1576 C C . VAL A 1 199 ? -43.890 -10.390 54.601 1.00 65.81 199 VAL A C 1
ATOM 1578 O O . VAL A 1 199 ? -44.316 -10.317 55.751 1.00 65.81 199 VAL A O 1
ATOM 1581 N N . ASP A 1 200 ? -44.130 -11.447 53.820 1.00 68.31 200 ASP A N 1
ATOM 1582 C CA . ASP A 1 200 ? -44.957 -12.582 54.252 1.00 68.31 200 ASP A CA 1
ATOM 1583 C C . ASP A 1 200 ? -44.343 -13.332 55.449 1.00 68.31 200 ASP A C 1
ATOM 1585 O O . ASP A 1 200 ? -45.062 -13.781 56.341 1.00 68.31 200 ASP A O 1
ATOM 1589 N N . LYS A 1 201 ? -43.007 -13.437 55.521 1.00 73.44 201 LYS A N 1
ATOM 1590 C CA . LYS A 1 201 ? -42.318 -14.077 56.655 1.00 73.44 201 LYS A CA 1
ATOM 1591 C C . LYS A 1 201 ? -42.501 -13.300 57.962 1.00 73.44 201 LYS A C 1
ATOM 1593 O O . LYS A 1 201 ? -42.716 -13.920 59.001 1.00 73.44 201 LYS A O 1
ATOM 1598 N N . GLU A 1 202 ? -42.386 -11.973 57.923 1.00 67.75 202 GLU A N 1
ATOM 1599 C CA . GLU A 1 202 ? -42.562 -11.125 59.112 1.00 67.75 202 GLU A CA 1
ATOM 1600 C C . GLU A 1 202 ? -43.999 -11.202 59.644 1.00 67.75 202 GLU A C 1
ATOM 1602 O O . GLU A 1 202 ? -44.204 -11.306 60.854 1.00 67.75 202 GLU A O 1
ATOM 1607 N N . LEU A 1 203 ? -44.987 -11.226 58.741 1.00 72.50 203 LEU A N 1
ATOM 1608 C CA . LEU A 1 203 ? -46.395 -11.396 59.097 1.00 72.50 203 LEU A CA 1
ATOM 1609 C C . LEU A 1 203 ? -46.659 -12.776 59.721 1.00 72.50 203 LEU A C 1
ATOM 1611 O O . LEU A 1 203 ? -47.285 -12.855 60.774 1.00 72.50 203 LEU A O 1
ATOM 1615 N N . LEU A 1 204 ? -46.104 -13.846 59.144 1.00 75.88 204 LEU A N 1
ATOM 1616 C CA . LEU A 1 204 ? -46.237 -15.206 59.674 1.00 75.88 204 LEU A CA 1
ATOM 1617 C C . LEU A 1 204 ? -45.587 -15.374 61.060 1.00 75.88 204 LEU A C 1
ATOM 1619 O O . LEU A 1 204 ? -46.160 -16.009 61.942 1.00 75.88 204 LEU A O 1
ATOM 1623 N N . GLU A 1 205 ? -44.393 -14.814 61.284 1.00 77.56 205 GLU A N 1
ATOM 1624 C CA . GLU A 1 205 ? -43.735 -14.875 62.600 1.00 77.56 205 GLU A CA 1
ATOM 1625 C C . GLU A 1 205 ? -44.553 -14.134 63.666 1.00 77.56 205 GLU A C 1
ATOM 1627 O O . GLU A 1 205 ? -44.662 -14.591 64.807 1.00 77.56 205 GLU A O 1
ATOM 1632 N N . PHE A 1 206 ? -45.173 -13.014 63.288 1.00 74.50 206 PHE A N 1
ATOM 1633 C CA . PHE A 1 206 ? -46.084 -12.294 64.164 1.00 74.50 206 PHE A CA 1
ATOM 1634 C C . PHE A 1 206 ? -47.355 -13.101 64.461 1.00 74.50 206 PHE A C 1
ATOM 1636 O O . PHE A 1 206 ? -47.730 -13.202 65.628 1.00 74.50 206 PHE A O 1
ATOM 1643 N N . GLU A 1 207 ? -47.976 -13.724 63.453 1.00 70.62 207 GLU A N 1
ATOM 1644 C CA . GLU A 1 207 ? -49.135 -14.612 63.635 1.00 70.62 207 GLU A CA 1
ATOM 1645 C C . GLU A 1 207 ? -48.826 -15.761 64.608 1.00 70.62 207 GLU A C 1
ATOM 1647 O O . GLU A 1 207 ? -49.614 -16.014 65.520 1.00 70.62 207 GLU A O 1
ATOM 1652 N N . ILE A 1 208 ? -47.658 -16.405 64.486 1.00 76.00 208 ILE A N 1
ATOM 1653 C CA . ILE A 1 208 ? -47.213 -17.470 65.404 1.00 76.00 208 ILE A CA 1
ATOM 1654 C C . ILE A 1 208 ? -47.070 -16.937 66.837 1.00 76.00 208 ILE A C 1
ATOM 1656 O O . ILE A 1 208 ? -47.618 -17.528 67.768 1.00 76.00 208 ILE A O 1
ATOM 1660 N N . ARG A 1 209 ? -46.398 -15.793 67.032 1.00 73.88 209 ARG A N 1
ATOM 1661 C CA . ARG A 1 209 ? -46.259 -15.168 68.364 1.00 73.88 209 ARG A CA 1
ATOM 1662 C C . ARG A 1 209 ? -47.604 -14.762 68.962 1.00 73.88 209 ARG A C 1
ATOM 1664 O O . ARG A 1 209 ? -47.777 -14.783 70.179 1.00 73.88 209 ARG A O 1
ATOM 1671 N N . LEU A 1 210 ? -48.549 -14.350 68.123 1.00 74.69 210 LEU A N 1
ATOM 1672 C CA . LEU A 1 210 ? -49.886 -13.964 68.551 1.00 74.69 210 LEU A CA 1
ATOM 1673 C C . LEU A 1 210 ? -50.709 -15.197 68.963 1.00 74.69 210 LEU A C 1
ATOM 1675 O O . LEU A 1 210 ? -51.380 -15.156 69.990 1.00 74.69 210 LEU A O 1
ATOM 1679 N N . LEU A 1 211 ? -50.577 -16.316 68.238 1.00 73.69 211 LEU A N 1
ATOM 1680 C CA . LEU A 1 211 ? -51.149 -17.619 68.605 1.00 73.69 211 LEU A CA 1
ATOM 1681 C C . LEU A 1 211 ? -50.617 -18.148 69.943 1.00 73.69 211 LEU A C 1
ATOM 1683 O O . LEU A 1 211 ? -51.402 -18.642 70.748 1.00 73.69 211 LEU A O 1
ATOM 1687 N N . GLU A 1 212 ? -49.325 -17.994 70.234 1.00 70.88 212 GLU A N 1
ATOM 1688 C CA . GLU A 1 212 ? -48.757 -18.369 71.540 1.00 70.88 212 GLU A CA 1
ATOM 1689 C C . GLU A 1 212 ? -49.381 -17.569 72.694 1.00 70.88 212 GLU A C 1
ATOM 1691 O O . GLU A 1 212 ? -49.676 -18.128 73.750 1.00 70.88 212 GLU A O 1
ATOM 1696 N N . LYS A 1 213 ? -49.667 -16.278 72.476 1.00 69.12 213 LYS A N 1
ATOM 1697 C CA . LYS A 1 213 ? -50.374 -15.429 73.451 1.00 69.12 213 LYS A CA 1
ATOM 1698 C C . LYS A 1 213 ? -51.854 -15.808 73.628 1.00 69.12 213 LYS A C 1
ATOM 1700 O O . LYS A 1 213 ? -52.485 -15.398 74.594 1.00 69.12 213 LYS A O 1
ATOM 1705 N N . PHE A 1 214 ? -52.439 -16.601 72.734 1.00 67.31 214 PHE A N 1
ATOM 1706 C CA . PHE A 1 214 ? -53.797 -17.120 72.925 1.00 67.31 214 PHE A CA 1
ATOM 1707 C C . PHE A 1 214 ? -53.851 -18.393 73.784 1.00 67.31 214 PHE A C 1
ATOM 1709 O O . PHE A 1 214 ? -54.938 -18.786 74.212 1.00 67.31 214 PHE A O 1
ATOM 1716 N N . VAL A 1 215 ? -52.713 -19.031 74.083 1.00 66.00 215 VAL A N 1
ATOM 1717 C CA . VAL A 1 215 ? -52.648 -20.189 74.988 1.00 66.00 215 VAL A CA 1
ATOM 1718 C C . VAL A 1 215 ? -52.688 -19.693 76.437 1.00 66.00 215 VAL A C 1
ATOM 1720 O O . VAL A 1 215 ? -51.667 -19.393 77.051 1.00 66.00 215 VAL A O 1
ATOM 1723 N N . ILE A 1 216 ? -53.896 -19.567 76.987 1.00 61.91 216 ILE A N 1
ATOM 1724 C CA . ILE A 1 216 ? -54.117 -19.064 78.348 1.00 61.91 216 ILE A CA 1
ATOM 1725 C C . ILE A 1 216 ? -53.760 -20.162 79.364 1.00 61.91 216 ILE A C 1
ATOM 1727 O O . ILE A 1 216 ? -54.462 -21.166 79.477 1.00 61.91 216 ILE A O 1
ATOM 1731 N N . THR A 1 217 ? -52.680 -19.972 80.126 1.00 60.69 217 THR A N 1
ATOM 1732 C CA . THR A 1 217 ? -52.353 -20.805 81.297 1.00 60.69 217 THR A CA 1
ATOM 1733 C C . THR A 1 217 ? -53.144 -20.342 82.528 1.00 60.69 217 THR A C 1
ATOM 1735 O O . THR A 1 217 ? -53.601 -19.199 82.601 1.00 60.69 217 THR A O 1
ATOM 1738 N N . SER A 1 218 ? -53.304 -21.210 83.534 1.00 57.28 218 SER A N 1
ATOM 1739 C CA . SER A 1 218 ? -54.089 -20.929 84.751 1.00 57.28 218 SER A CA 1
ATOM 1740 C C . SER A 1 218 ? -53.610 -19.710 85.559 1.00 57.28 218 SER A C 1
ATOM 1742 O O . SER A 1 218 ? -54.367 -19.180 86.368 1.00 57.28 218 SER A O 1
ATOM 1744 N N . GLU A 1 219 ? -52.382 -19.232 85.334 1.00 57.59 219 GLU A N 1
ATOM 1745 C CA . GLU A 1 219 ? -51.827 -18.035 85.983 1.00 57.59 219 GLU A CA 1
ATOM 1746 C C . GLU A 1 219 ? -52.364 -16.715 85.394 1.00 57.59 219 GLU A C 1
ATOM 1748 O O . GLU A 1 219 ? -52.451 -15.717 86.108 1.00 57.59 219 GLU A O 1
ATOM 1753 N N . VAL A 1 220 ? -52.805 -16.705 84.129 1.00 58.47 220 VAL A N 1
ATOM 1754 C CA . VAL A 1 220 ? -53.287 -15.499 83.414 1.00 58.47 220 VAL A CA 1
ATOM 1755 C C . VAL A 1 220 ? -54.727 -15.119 83.806 1.00 58.47 220 VAL A C 1
ATOM 1757 O O . VAL A 1 220 ? -55.204 -14.021 83.520 1.00 58.47 220 VAL A O 1
ATOM 1760 N N . VAL A 1 221 ? -55.432 -16.000 84.522 1.00 61.31 221 VAL A N 1
ATOM 1761 C CA . VAL A 1 221 ? -56.853 -15.835 84.870 1.00 61.31 221 VAL A CA 1
ATOM 1762 C C . VAL A 1 221 ? -57.087 -14.724 85.906 1.00 61.31 221 VAL A C 1
ATOM 1764 O O . VAL A 1 221 ? -58.167 -14.132 85.927 1.00 61.31 221 VAL A O 1
ATOM 1767 N N . ARG A 1 222 ? -56.090 -14.383 86.739 1.00 63.47 222 ARG A N 1
ATOM 1768 C CA . ARG A 1 222 ? -56.249 -13.356 87.790 1.00 63.47 222 ARG A CA 1
ATOM 1769 C C . ARG A 1 222 ? -56.396 -11.928 87.243 1.00 63.47 222 ARG A C 1
ATOM 1771 O O . ARG A 1 222 ? -57.224 -11.196 87.771 1.00 63.47 222 ARG A O 1
ATOM 1778 N N . ASP A 1 223 ? -55.702 -11.586 86.152 1.00 69.00 223 ASP A N 1
ATOM 1779 C CA . ASP A 1 223 ? -55.683 -10.236 85.548 1.00 69.00 223 ASP A CA 1
ATOM 1780 C C . ASP A 1 223 ? -56.057 -10.245 84.047 1.00 69.00 223 ASP A C 1
ATOM 1782 O O . ASP A 1 223 ? -55.532 -9.490 83.223 1.00 69.00 223 ASP A O 1
ATOM 1786 N N . TRP A 1 224 ? -57.003 -11.111 83.666 1.00 73.62 224 TRP A N 1
ATOM 1787 C CA . TRP A 1 224 ? -57.351 -11.389 82.263 1.00 73.62 224 TRP A CA 1
ATOM 1788 C C . TRP A 1 224 ? -57.756 -10.150 81.445 1.00 73.62 224 TRP A C 1
ATOM 1790 O O . TRP A 1 224 ? -57.512 -10.093 80.240 1.00 73.62 224 TRP A O 1
ATOM 1800 N N . ARG A 1 225 ? -58.360 -9.133 82.076 1.00 74.25 225 ARG A N 1
ATOM 1801 C CA . ARG A 1 225 ? -58.831 -7.920 81.387 1.00 74.25 225 ARG A CA 1
ATOM 1802 C C . ARG A 1 225 ? -57.674 -7.110 80.798 1.00 74.25 225 ARG A C 1
ATOM 1804 O O . ARG A 1 225 ? -57.784 -6.622 79.675 1.00 74.25 225 ARG A O 1
ATOM 1811 N N . GLU A 1 226 ? -56.579 -6.967 81.541 1.00 76.81 226 GLU A N 1
ATOM 1812 C CA . GLU A 1 226 ? -55.402 -6.233 81.069 1.00 76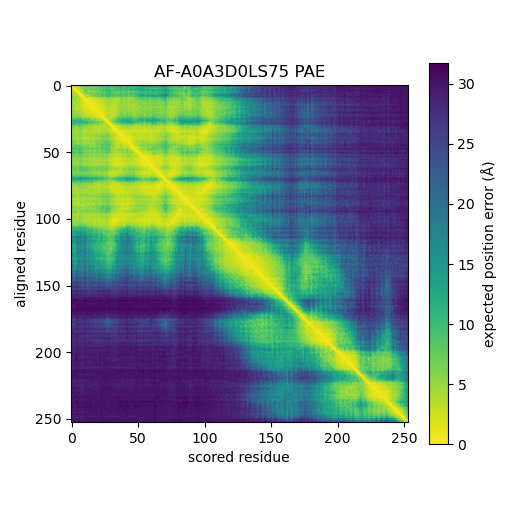.81 226 GLU A CA 1
ATOM 1813 C C . GLU A 1 226 ? -54.686 -7.008 79.956 1.00 76.81 226 GLU A C 1
ATOM 1815 O O . GLU A 1 226 ? -54.287 -6.428 78.945 1.00 76.81 226 GLU A O 1
ATOM 1820 N N . TYR A 1 227 ? -54.604 -8.332 80.103 1.00 76.75 227 TYR A N 1
ATOM 1821 C CA . TYR A 1 227 ? -54.010 -9.216 79.106 1.00 76.75 227 TYR A CA 1
ATOM 1822 C C . TYR A 1 227 ? -54.749 -9.164 77.762 1.00 76.75 227 TYR A C 1
ATOM 1824 O O . TYR A 1 227 ? -54.134 -8.909 76.726 1.00 76.75 227 TYR A O 1
ATOM 1832 N N . VAL A 1 228 ? -56.078 -9.316 77.779 1.00 78.12 228 VAL A N 1
ATOM 1833 C CA . VAL A 1 228 ? -56.921 -9.229 76.575 1.00 78.12 228 VAL A CA 1
ATOM 1834 C C . VAL A 1 228 ? -56.847 -7.837 75.943 1.00 78.12 228 VAL A C 1
ATOM 1836 O O . VAL A 1 228 ? -56.813 -7.725 74.721 1.00 78.12 228 VAL A O 1
ATOM 1839 N N . GLY A 1 229 ? -56.762 -6.774 76.750 1.00 78.00 229 GLY A N 1
ATOM 1840 C CA . GLY A 1 229 ? -56.578 -5.410 76.250 1.00 78.00 229 GLY A CA 1
ATOM 1841 C C . GLY A 1 229 ? -55.280 -5.238 75.456 1.00 78.00 229 GLY A C 1
ATOM 1842 O O . GLY A 1 229 ? -55.307 -4.710 74.346 1.00 78.00 229 GLY A O 1
ATOM 1843 N N . ARG A 1 230 ? -54.149 -5.730 75.979 1.00 79.19 230 ARG A N 1
ATOM 1844 C CA . ARG A 1 230 ? -52.862 -5.700 75.258 1.00 79.19 230 ARG A CA 1
ATOM 1845 C C . ARG A 1 230 ? -52.894 -6.568 74.002 1.00 79.19 230 ARG A C 1
ATOM 1847 O O . ARG A 1 230 ? -52.411 -6.148 72.958 1.00 79.19 230 ARG A O 1
ATOM 1854 N N . LEU A 1 231 ? -53.513 -7.741 74.089 1.00 78.50 231 LEU A N 1
ATOM 1855 C CA . LEU A 1 231 ? -53.644 -8.659 72.964 1.00 78.50 231 LEU A CA 1
ATOM 1856 C C . LEU A 1 231 ? -54.496 -8.055 71.836 1.00 78.50 231 LEU A C 1
ATOM 1858 O O . LEU A 1 231 ? -54.153 -8.193 70.667 1.00 78.50 231 LEU A O 1
ATOM 1862 N N . LEU A 1 232 ? -55.551 -7.306 72.171 1.00 77.50 232 LEU A N 1
ATOM 1863 C CA . LEU A 1 232 ? -56.325 -6.548 71.190 1.00 77.50 232 LEU A CA 1
ATOM 1864 C C . LEU A 1 232 ? -55.516 -5.431 70.539 1.00 77.50 232 LEU A C 1
ATOM 1866 O O . LEU A 1 232 ? -55.616 -5.256 69.330 1.00 77.50 232 LEU A O 1
ATOM 1870 N N . VAL A 1 233 ? -54.700 -4.702 71.306 1.00 80.69 233 VAL A N 1
ATOM 1871 C CA . VAL A 1 233 ? -53.788 -3.691 70.748 1.00 80.69 233 VAL A CA 1
ATOM 1872 C C . VAL A 1 233 ? -52.803 -4.330 69.770 1.00 80.69 233 VAL A C 1
ATOM 1874 O O . VAL A 1 233 ? -52.579 -3.766 68.702 1.00 80.69 233 VAL A O 1
ATOM 1877 N N . ASP A 1 234 ? -52.275 -5.511 70.093 1.00 77.94 234 ASP A N 1
ATOM 1878 C CA . ASP A 1 234 ? -51.378 -6.263 69.212 1.00 77.94 234 ASP A CA 1
ATOM 1879 C C . ASP A 1 234 ? -52.099 -6.736 67.933 1.00 77.94 234 ASP A C 1
ATOM 1881 O O . ASP A 1 2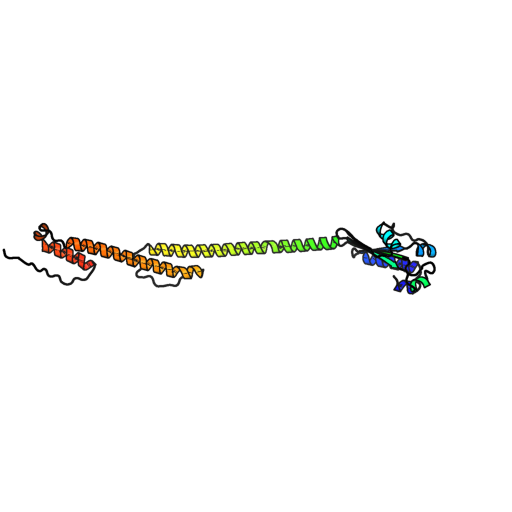34 ? -51.586 -6.533 66.835 1.00 77.94 234 ASP A O 1
ATOM 1885 N N . ILE A 1 235 ? -53.315 -7.292 68.034 1.00 76.75 235 ILE A N 1
ATOM 1886 C CA . ILE A 1 235 ? -54.126 -7.694 66.863 1.00 76.75 235 ILE A CA 1
ATOM 1887 C C . ILE A 1 235 ? -54.412 -6.496 65.953 1.00 76.75 235 ILE A C 1
ATOM 1889 O O . ILE A 1 235 ? -54.306 -6.603 64.729 1.00 76.75 235 ILE A O 1
ATOM 1893 N N . ASN A 1 236 ? -54.736 -5.346 66.550 1.00 77.56 236 ASN A N 1
ATOM 1894 C CA . ASN A 1 236 ? -55.112 -4.136 65.823 1.00 77.56 236 ASN A CA 1
ATOM 1895 C C . ASN A 1 236 ? -53.952 -3.516 65.022 1.00 77.56 236 ASN A C 1
ATOM 1897 O O . ASN A 1 236 ? -54.187 -2.636 64.199 1.00 77.56 236 ASN A O 1
ATOM 1901 N N . GLN A 1 237 ? -52.707 -3.971 65.228 1.00 75.88 237 GLN A N 1
ATOM 1902 C CA . GLN A 1 237 ? -51.564 -3.598 64.383 1.00 75.88 237 GLN A CA 1
ATOM 1903 C C . GLN A 1 237 ? -51.606 -4.270 63.001 1.00 75.88 237 GLN A C 1
ATOM 1905 O O . GLN A 1 237 ? -50.976 -3.770 62.070 1.00 75.88 237 GLN A O 1
ATOM 1910 N N . VAL A 1 238 ? -52.342 -5.379 62.858 1.00 66.31 238 VAL A N 1
ATOM 1911 C CA . VAL A 1 238 ? -52.381 -6.197 61.633 1.00 66.31 238 VAL A CA 1
ATOM 1912 C C . VAL A 1 238 ? -53.767 -6.213 61.000 1.00 66.31 238 VAL A C 1
ATOM 1914 O O . VAL A 1 238 ? -53.889 -6.061 59.785 1.00 66.31 238 VAL A O 1
ATOM 1917 N N . MET A 1 239 ? -54.824 -6.358 61.801 1.00 67.88 239 MET A N 1
ATOM 1918 C CA . MET A 1 239 ? -56.202 -6.300 61.319 1.00 67.88 239 MET A CA 1
ATOM 1919 C C . MET A 1 239 ? -57.058 -5.446 62.241 1.00 67.88 239 MET A C 1
ATOM 1921 O O . MET A 1 239 ? -56.968 -5.564 63.458 1.00 67.88 239 MET A O 1
ATOM 1925 N N . ASN A 1 240 ? -57.929 -4.617 61.669 1.00 71.00 240 ASN A N 1
ATOM 1926 C CA . ASN A 1 240 ? -58.814 -3.786 62.474 1.00 71.00 240 ASN A CA 1
ATOM 1927 C C . ASN A 1 240 ? -59.874 -4.655 63.175 1.00 71.00 240 ASN A C 1
ATOM 1929 O O . ASN A 1 240 ? -60.887 -5.017 62.573 1.00 71.00 240 ASN A O 1
ATOM 1933 N N . ALA A 1 241 ? -59.639 -4.994 64.441 1.00 71.62 241 ALA A N 1
ATOM 1934 C CA . ALA A 1 241 ? -60.548 -5.781 65.263 1.00 71.62 241 ALA A CA 1
ATOM 1935 C C . ALA A 1 241 ? -61.425 -4.840 66.098 1.00 71.62 241 ALA A C 1
ATOM 1937 O O . ALA A 1 241 ? -61.019 -4.324 67.136 1.00 71.62 241 ALA A O 1
ATOM 1938 N N . TYR A 1 242 ? -62.647 -4.600 65.627 1.00 70.19 242 TYR A N 1
ATOM 1939 C CA . TYR A 1 242 ? -63.557 -3.629 66.244 1.00 70.19 242 TYR A CA 1
ATOM 1940 C C . TYR A 1 242 ? -64.302 -4.172 67.471 1.00 70.19 242 TYR A C 1
ATOM 1942 O O . TYR A 1 242 ? -64.826 -3.398 68.271 1.00 70.19 242 TYR A O 1
ATOM 1950 N N . THR A 1 243 ? -64.408 -5.493 67.627 1.00 68.19 243 THR A N 1
ATOM 1951 C CA . THR A 1 243 ? -65.127 -6.125 68.743 1.00 68.19 243 THR A CA 1
ATOM 1952 C C . THR A 1 243 ? -64.564 -7.516 69.013 1.00 68.19 243 THR A C 1
ATOM 1954 O O . THR A 1 243 ? -64.322 -8.279 68.082 1.00 68.19 243 THR A O 1
ATOM 1957 N N . LEU A 1 244 ? -64.398 -7.853 70.293 1.00 68.81 244 LEU A N 1
ATOM 1958 C CA . LEU A 1 244 ? -64.041 -9.186 70.772 1.00 68.81 244 LEU A CA 1
ATOM 1959 C C . LEU A 1 244 ? -65.042 -9.588 71.854 1.00 68.81 244 LEU A C 1
ATOM 1961 O O . LEU A 1 244 ? -65.320 -8.801 72.758 1.00 68.81 244 LEU A O 1
ATOM 1965 N N . PHE A 1 245 ? -65.569 -10.804 71.774 1.00 62.12 245 PHE A N 1
ATOM 1966 C CA . PHE A 1 245 ? -66.386 -11.393 72.829 1.00 62.12 245 PHE A CA 1
ATOM 1967 C C . PHE A 1 245 ? -65.711 -12.668 73.334 1.00 62.12 245 PHE A C 1
ATOM 1969 O O . PHE A 1 245 ? -65.118 -13.414 72.558 1.00 62.12 245 PHE A O 1
ATOM 1976 N N . SER A 1 246 ? -65.786 -12.900 74.643 1.00 64.94 246 SER A N 1
ATOM 1977 C CA . SER A 1 246 ? -65.307 -14.127 75.282 1.00 64.94 246 SER A CA 1
ATOM 1978 C C . SER A 1 246 ? -66.506 -14.905 75.809 1.00 64.94 246 SER A C 1
ATOM 1980 O O . SER A 1 246 ? -67.400 -14.314 76.417 1.00 64.94 246 SER A O 1
ATOM 1982 N N . ILE A 1 247 ? -66.527 -16.216 75.576 1.00 65.12 247 ILE A N 1
ATOM 1983 C CA . ILE A 1 247 ? -67.548 -17.127 76.099 1.00 65.12 247 ILE A CA 1
ATOM 1984 C C . ILE A 1 247 ? -66.854 -18.058 77.083 1.00 65.12 247 ILE A C 1
ATOM 1986 O O . ILE A 1 247 ? -65.973 -18.826 76.703 1.00 65.12 247 ILE A O 1
ATOM 1990 N N . PHE A 1 248 ? -67.266 -17.997 78.345 1.00 62.72 248 PHE A N 1
ATOM 1991 C CA . PHE A 1 248 ? -66.805 -18.921 79.372 1.00 62.72 248 PHE A CA 1
ATOM 1992 C C . PHE A 1 248 ? -67.835 -20.034 79.515 1.00 62.72 248 PHE A C 1
ATOM 1994 O O . PHE A 1 248 ? -68.979 -19.781 79.888 1.00 62.72 248 PHE A O 1
ATOM 2001 N N . LYS A 1 249 ? -67.433 -21.265 79.201 1.00 61.78 249 LYS A N 1
ATOM 2002 C CA . LYS A 1 249 ? -68.214 -22.455 79.525 1.00 61.78 249 LYS A CA 1
ATOM 2003 C C . LYS A 1 249 ? -67.773 -22.925 80.907 1.00 61.78 249 LYS A C 1
ATOM 2005 O O . LYS A 1 249 ? -66.630 -23.341 81.069 1.00 61.78 249 LYS A O 1
ATOM 2010 N N . VAL A 1 250 ? -68.654 -22.803 81.891 1.00 70.38 250 VAL A N 1
ATOM 2011 C CA . VAL A 1 250 ? -68.472 -23.440 83.197 1.00 70.38 250 VAL A CA 1
ATOM 2012 C C . VAL A 1 250 ? -69.116 -24.815 83.070 1.00 70.38 250 VAL A C 1
ATOM 2014 O O . VAL A 1 250 ? -70.321 -24.891 82.845 1.00 70.38 250 VAL A O 1
ATOM 2017 N N . ASP A 1 251 ? -68.319 -25.881 83.107 1.00 57.84 251 ASP A N 1
ATOM 2018 C CA . ASP A 1 251 ? -68.873 -27.221 83.296 1.00 57.84 251 ASP A CA 1
ATOM 2019 C C . ASP A 1 251 ? -69.256 -27.332 84.781 1.00 57.84 251 ASP A C 1
ATOM 2021 O O . ASP A 1 251 ? -68.406 -27.161 85.654 1.00 57.84 251 ASP A O 1
ATOM 2025 N N . GLU A 1 252 ? -70.550 -27.502 85.061 1.00 49.03 252 GLU A N 1
ATOM 2026 C CA . GLU A 1 252 ? -71.040 -27.828 86.402 1.00 49.03 252 GLU A CA 1
ATOM 2027 C C . GLU A 1 252 ? -70.673 -29.287 86.710 1.00 49.03 252 GLU A C 1
ATOM 2029 O O . GLU A 1 252 ? -71.298 -30.208 86.182 1.00 49.03 252 GLU A O 1
ATOM 2034 N N . GLU A 1 253 ? -69.670 -29.484 87.567 1.00 44.53 253 GLU A N 1
ATOM 2035 C CA . GLU A 1 253 ? -69.588 -30.638 88.476 1.00 44.53 253 GLU A CA 1
ATOM 2036 C C . GLU A 1 253 ? -69.613 -30.149 89.927 1.00 44.53 253 GLU A C 1
ATOM 2038 O O . GLU A 1 253 ? -68.834 -29.225 90.263 1.00 44.53 253 GLU A O 1
#

Sequence (253 aa):
MFQVMRTGWSRAQVESFIQAIKAATDHSGDDINIYRGQVVAARFGAIPQRAEDAAVRRVFRTGGALKLDKGGSVRHLFPLKAQTVCLRCHRNARAGDVLGVIEVHQDLRPFLQRSKAHFLFSLLLIAPLPFLIALLATMLVNRRIERSISILESHVERVNKVADLRRMELQEIDLGFDELNRVFPKIRLLVLKLKGVAVDKELLEFEIRLLEKFVITSEVVRDWREYVGRLLVDINQVMNAYTLFSIFKVDEE

pLDDT: mean 78.35, std 12.32, range [43.81, 96.44]

Solvent-accessible surface area (backbone atoms only — not comparable to full-atom values): 15004 Å² total; per-residue (Å²): 112,70,81,57,56,76,74,68,66,54,71,68,58,52,53,52,50,53,49,52,52,42,66,68,26,64,85,72,46,39,49,69,47,75,47,80,18,66,64,44,28,76,75,73,48,82,70,99,64,81,84,78,49,76,67,55,50,47,23,59,75,68,58,43,70,46,79,48,79,58,96,53,30,44,36,40,36,42,44,41,57,31,46,79,78,49,37,78,80,41,69,84,52,53,77,65,40,42,46,25,36,42,35,41,36,37,54,46,50,68,60,53,51,56,50,51,53,54,53,50,52,57,46,62,69,52,57,57,52,63,57,53,51,51,51,51,51,50,53,53,50,52,55,49,50,53,52,33,50,54,54,50,50,60,50,56,59,51,63,73,46,76,85,59,73,89,69,73,75,88,72,88,68,85,52,85,40,74,72,55,50,64,47,50,64,55,54,52,52,49,51,54,53,52,48,52,57,55,54,51,51,57,51,50,54,49,51,52,56,51,54,58,71,66,64,78,53,86,79,52,67,84,56,42,69,63,53,52,51,52,50,48,57,58,46,48,76,79,45,89,73,90,77,86,85,86,86,84,85,80,80,91,128

Nearest PDB structures (foldseek):
  6jsa-assembly1_A  TM=6.240E-01  e=9.598E-01  Corynebacterium glutamicum ATCC 13032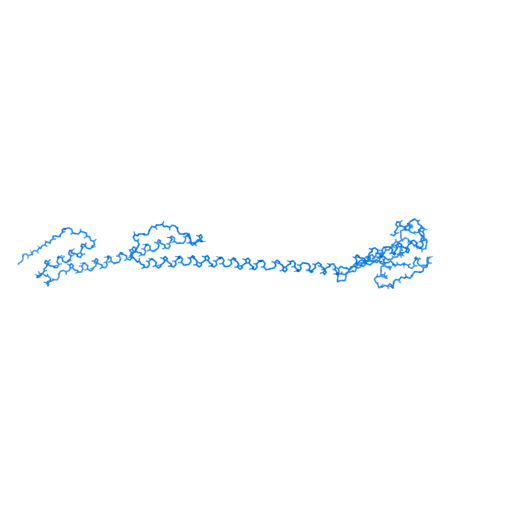
  3tix-assembly2_D  TM=2.823E-01  e=5.850E-01  Schizosaccharomyces pombe 972h-
  4f7b-assembly3_C  TM=2.864E-01  e=4.797E+00  Homo sapiens

Radius of gyration: 55.55 Å; Cα contacts (8 Å, |Δi|>4): 186; chains: 1; bounding box: 106×43×141 Å

Mean predicted aligned error: 17.71 Å

Secondary structure (DSSP, 8-state):
-HHHHTT---HHHHHHHHHHHHHHHTTTTEEEEEEEPHHHHHHH-----PPP-HHHHHHHHH---EEEEETTEEEEEEEEEPPTTGGGT-TTS-TT-EEEEEEEEEE-HHHHHHHHHHHHHHHHHHTHHHHHHHHHHHHHHHHHHHHHHHHHHHHHHHHT-TTSTTS---PPP--S-HHHHHHHHHHHHHHHHHHHHHHHHHHHHHHHHHHHHT---TTTTTTHHHHHHHHHHHHTTTS--------------

Foldseek 3Di:
DVVVVLVPDDPVVVVVVVVVVQVVCVVVQKHKFKFFDPLQCVPPNDDDGDDDDPVQVCCQVVVDWDWDDDDQKIKTKHFDFDDPSNCVPSVSDDGGHRRIIMIIIHRRVVVVVVVVVVVVVVCVVCVCVVVVVVVVVVVVVVVLVVQLVVVVVVVVVVLVVVPPVVPDDDDQDCSVDPVSSVCVVVVVVVSVVVNVVVVVVVVVVLVVVLVVLVPDDPVCVVPVVVSVVVSQVSVCVPDNDPDDDDDDDDDDD